Protein 2QNI (pdb70)

InterPro domains:
  IPR013078 Histidine phosphatase superfamily, clade-1 [PF00300] (23-162)
  IPR029033 Histidine phosphatase superfamily [G3DSA:3.40.50.1240] (1-192)
  IPR029033 Histidine phosphatase superfamily [SSF53254] (19-174)

CATH classification: 3.40.50.1240

Secondary structure (DSSP, 8-state):
--EEEEE---B---SSS-GGG--B-HHHHHHHHHHHTSHHHHT--EEEE-SSHHHHHHH---TTT--EEEE--------GGG----HHHHHHHHHHHHH-TTS-STTPPPHHHHHHHHHHHHHHHHHT--TTS-EEEEE-HHHHHHHHHHHHT--------TTS--EEEE-HHHH-----PPPB------

Organism: Agrobacterium fabrum (strain C58 / ATCC 33970) (NCBI:txid176299)

B-factor: mean 28.76, std 9.04, range [15.71, 62.25]

Foldseek 3Di:
DQEKEFEQFAWDDDPPPDPQQTAHDPVRLVQLVLLLPAPLLLQAAEEEFEPGNHQVSSVVSCVNNVHHYHYDPLAAFFDPQVPDDDVVRVVVLLQVLQVQQVDDDNNTHRVVRLLVSLLVRVCVDLVPDDPVGHYYYYHHDSNVQSVVCLQQVHGRGDDADPRTQWMKTGDSVSSVDHDIDDIDHSPDND

Nearest PDB structures (foldseek):
  2qni-assembly1_A-2  TM=1.002E+00  e=4.412E-41  Agrobacterium fabrum str. C58
  6s2r-assembly1_B  TM=7.676E-01  e=8.326E-09  Mycobacterium tuberculosis H37Rv
  4pz9-assembly1_B  TM=7.368E-01  e=8.703E-08  Mycobacterium tuberculosis H37Rv
  3hjg-assembly1_B  TM=7.242E-01  e=2.470E-07  Vibrio parahaemolyticus
  2a6p-assembly1_B  TM=7.094E-01  e=5.059E-07  Mycobacterium tuberculosis H37Rv

Sequence (190 aa):
GHALYITHPQVKIDPAVPVPEWGLSERGAERAREASRLPWAKALRRIVSSAETKAIETAHLAETSGAAIEIIEAHENDRSATGFLPPPEFEKAADWFFAHPEESFQGWERAIDAQARIVEAVKAVLDRHDARQPIAFVGHGGVGTLLKCHIEGRGISRSQPAGGGNLFRFSIAEFSAAATCDWTAETWQG

Radius of gyration: 16.08 Å; Cα contacts (8 Å, |Δi|>4): 371; chains: 1; bounding box: 43×29×41 Å

Solvent-accessible surface area: 9523 Å² total

Structure (mmCIF, N/CA/C/O backbone):
data_2QNI
#
_entry.id   2QNI
#
_cell.length_a   111.347
_cell.length_b   111.347
_cell.length_c   136.020
_cell.angle_alpha   90.00
_cell.angle_beta   90.00
_cell.angle_gamma   120.00
#
_symmetry.space_group_name_H-M   'H 3 2'
#
loop_
_entity.id
_entity.type
_entity.pdbx_description
1 polymer 'Uncharacterized protein Atu0299'
2 water water
#
loop_
_atom_site.group_PDB
_atom_site.id
_atom_site.type_symbol
_atom_site.label_atom_id
_atom_site.label_alt_id
_atom_site.label_comp_id
_atom_site.label_asym_id
_atom_site.label_entity_id
_atom_site.label_seq_id
_atom_site.pdbx_PDB_ins_code
_atom_site.Cartn_x
_atom_site.Cartn_y
_atom_site.Cartn_z
_atom_site.occupancy
_atom_site.B_iso_or_equiv
_atom_site.auth_seq_id
_atom_site.auth_comp_id
_atom_site.auth_asym_id
_atom_site.auth_atom_id
_atom_site.pdbx_PDB_model_num
ATOM 1 N N . GLY A 1 21 ? 12.826 14.669 9.164 1.00 38.54 21 GLY A N 1
ATOM 2 C CA . GLY A 1 21 ? 11.514 14.690 9.875 1.00 38.75 21 GLY A CA 1
ATOM 3 C C . GLY A 1 21 ? 11.527 14.242 11.330 1.00 38.90 21 GLY A C 1
ATOM 4 O O . GLY A 1 21 ? 10.767 13.326 11.703 1.00 38.68 21 GLY A O 1
ATOM 13 N N . HIS A 1 23 ? 11.145 16.718 13.868 1.00 33.91 23 HIS A N 1
ATOM 14 C CA . HIS A 1 23 ? 10.160 17.559 14.553 1.00 31.31 23 HIS A CA 1
ATOM 15 C C . HIS A 1 23 ? 8.813 17.331 13.882 1.00 29.02 23 HIS A C 1
ATOM 16 O O . HIS A 1 23 ? 8.764 17.113 12.680 1.00 28.85 23 HIS A O 1
ATOM 23 N N . ALA A 1 24 ? 7.727 17.402 14.649 1.00 25.40 24 ALA A N 1
ATOM 24 C CA . ALA A 1 24 ? 6.392 17.201 14.090 1.00 22.96 24 ALA A CA 1
ATOM 25 C C . ALA A 1 24 ? 5.562 18.449 14.355 1.00 21.69 24 ALA A C 1
ATOM 26 O O . ALA A 1 24 ? 5.870 19.220 15.260 1.00 21.28 24 ALA A O 1
ATOM 28 N N . LEU A 1 25 ? 4.536 18.653 13.537 1.00 20.63 25 LEU A N 1
ATOM 29 C CA . LEU A 1 25 ? 3.577 19.721 13.770 1.00 19.52 25 LEU A CA 1
ATOM 30 C C . LEU A 1 25 ? 2.249 19.161 14.235 1.00 18.75 25 LEU A C 1
ATOM 31 O O . LEU A 1 25 ? 1.844 18.070 13.832 1.00 18.84 25 LEU A O 1
ATOM 36 N N . TYR A 1 26 ? 1.569 19.933 15.073 1.00 17.96 26 TYR A N 1
ATOM 37 C CA . TYR A 1 26 ? 0.187 19.660 15.418 1.00 17.70 26 TYR A CA 1
ATOM 38 C C . TYR A 1 26 ? -0.606 20.885 15.000 1.00 17.65 26 TYR A C 1
ATOM 39 O O . TYR A 1 26 ? -0.284 22.000 15.419 1.00 17.94 26 TYR A O 1
ATOM 48 N N . ILE A 1 27 ? -1.616 20.662 14.167 1.00 17.13 27 ILE A N 1
ATOM 49 C CA . ILE A 1 27 ? -2.362 21.735 13.513 1.00 18.02 27 ILE A CA 1
ATOM 50 C C . ILE A 1 27 ? -3.856 21.573 13.781 1.00 17.88 27 ILE A C 1
ATOM 51 O O . ILE A 1 27 ? -4.409 20.495 13.558 1.00 18.38 27 ILE A O 1
ATOM 56 N N . THR A 1 28 ? -4.522 22.633 14.251 1.00 17.86 28 THR A N 1
ATOM 57 C CA . THR A 1 28 ? -5.977 22.558 14.433 1.00 18.33 28 THR A CA 1
ATOM 58 C C . THR A 1 28 ? -6.745 22.952 13.172 1.00 18.24 28 THR A C 1
ATOM 59 O O . THR A 1 28 ? -6.303 23.798 12.390 1.00 17.37 28 THR A O 1
ATOM 63 N N . HIS A 1 29 ? -7.903 22.337 12.972 1.00 18.45 29 HIS A N 1
ATOM 64 C CA . HIS A 1 29 ? -8.760 22.708 11.859 1.00 18.01 29 HIS A CA 1
ATOM 65 C C . HIS A 1 29 ? -9.158 24.204 11.982 1.00 18.22 29 HIS A C 1
ATOM 66 O O . HIS A 1 29 ? -9.294 24.734 13.099 1.00 17.72 29 HIS A O 1
ATOM 73 N N . PRO A 1 30 ? -9.278 24.886 10.842 1.00 18.17 30 PRO A N 1
ATOM 74 C CA . PRO A 1 30 ? -9.745 26.266 10.870 1.00 18.36 30 PRO A CA 1
ATOM 75 C C . PRO A 1 30 ? -11.280 26.339 10.853 1.00 18.34 30 PRO A C 1
ATOM 76 O O . PRO A 1 30 ? -11.961 25.373 11.217 1.00 17.73 30 PRO A O 1
ATOM 80 N N . GLN A 1 31 ? -11.818 27.482 10.426 1.00 19.11 31 GLN A N 1
ATOM 81 C CA . GLN A 1 31 ? -13.259 27.734 10.562 1.00 19.84 31 GLN A CA 1
ATOM 82 C C . GLN A 1 31 ? -14.167 26.746 9.811 1.00 20.33 31 GLN A C 1
ATOM 83 O O . GLN A 1 31 ? -13.852 26.299 8.708 1.00 19.96 31 GLN A O 1
ATOM 89 N N . VAL A 1 32 ? -15.310 26.452 10.426 1.00 21.01 32 VAL A N 1
ATOM 90 C CA . VAL A 1 32 ? -16.219 25.380 9.996 1.00 21.69 32 VAL A CA 1
ATOM 91 C C . VAL A 1 32 ? -17.476 25.959 9.342 1.00 22.46 32 VAL A C 1
ATOM 92 O O . VAL A 1 32 ? -17.975 27.009 9.770 1.00 22.03 32 VAL A O 1
ATOM 96 N N . LYS A 1 33 ? -17.967 25.275 8.306 1.00 22.49 33 LYS A N 1
ATOM 97 C CA . LYS A 1 33 ? -19.149 25.681 7.563 1.00 23.91 33 LYS A CA 1
ATOM 98 C C . LYS A 1 33 ? -20.379 25.026 8.184 1.00 23.84 33 LYS A C 1
ATOM 99 O O . LYS A 1 33 ? -20.520 23.805 8.159 1.00 23.43 33 LYS A O 1
ATOM 105 N N . ILE A 1 34 ? -21.281 25.827 8.742 1.00 23.96 34 ILE A N 1
ATOM 106 C CA . ILE A 1 34 ? -22.503 25.249 9.274 1.00 24.58 34 ILE A CA 1
ATOM 107 C C . ILE A 1 34 ? -23.467 24.897 8.132 1.00 24.54 34 ILE A C 1
ATOM 108 O O . ILE A 1 34 ? -23.329 25.395 7.014 1.00 24.22 34 ILE A O 1
ATOM 113 N N . ASP A 1 35 ? -24.451 24.051 8.428 1.00 24.91 35 ASP A N 1
ATOM 114 C CA . ASP A 1 35 ? -25.510 23.719 7.476 1.00 25.83 35 ASP A CA 1
ATOM 115 C C . ASP A 1 35 ? -26.775 23.346 8.253 1.00 25.78 35 ASP A C 1
ATOM 116 O O . ASP A 1 35 ? -26.680 22.675 9.281 1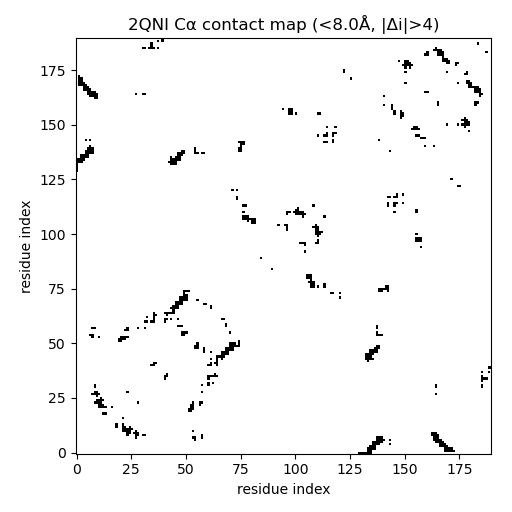.00 25.59 35 ASP A O 1
ATOM 121 N N . PRO A 1 36 ? -27.958 23.791 7.782 1.00 26.62 36 PRO A N 1
ATOM 122 C CA . PRO A 1 36 ? -29.213 23.455 8.497 1.00 26.76 36 PRO A CA 1
ATOM 123 C C . PRO A 1 36 ? -29.656 21.987 8.407 1.00 27.70 36 PRO A C 1
ATOM 124 O O . PRO A 1 36 ? -30.493 21.547 9.206 1.00 27.62 36 PRO A O 1
ATOM 128 N N . ALA A 1 37 ? -29.096 21.225 7.464 1.00 27.73 37 ALA A N 1
ATOM 129 C CA . ALA A 1 37 ? -29.556 19.851 7.215 1.00 28.44 37 ALA A CA 1
ATOM 130 C C . ALA A 1 37 ? -28.471 18.771 7.318 1.00 28.90 37 ALA A C 1
ATOM 131 O O . ALA A 1 37 ? -28.724 17.683 7.837 1.00 28.87 37 ALA A O 1
ATOM 133 N N . VAL A 1 38 ? -27.264 19.065 6.833 1.00 29.22 38 VAL A N 1
ATOM 134 C CA . VAL A 1 38 ? -26.159 18.100 6.919 1.00 29.32 38 VAL A CA 1
ATOM 135 C C . VAL A 1 38 ? -25.837 17.792 8.379 1.00 29.45 38 VAL A C 1
ATOM 136 O O . VAL A 1 38 ? -25.672 18.729 9.179 1.00 28.77 38 VAL A O 1
ATOM 140 N N . PRO A 1 39 ? -25.759 16.489 8.743 1.00 29.33 39 PRO A N 1
ATOM 141 C CA . PRO A 1 39 ? -25.372 16.130 10.099 1.00 29.46 39 PRO A CA 1
ATOM 142 C C . PRO A 1 39 ? -24.147 16.907 10.583 1.00 29.78 39 PRO A C 1
ATOM 143 O O . PRO A 1 39 ? -23.186 17.112 9.829 1.00 29.20 39 PRO A O 1
ATOM 147 N N . VAL A 1 40 ? -24.217 17.354 11.831 1.00 29.66 40 VAL A N 1
ATOM 148 C CA . VAL A 1 40 ? -23.198 18.210 12.436 1.00 30.15 40 VAL A CA 1
ATOM 149 C C . VAL A 1 40 ? -21.772 17.628 12.359 1.00 30.18 40 VAL A C 1
ATOM 150 O O . VAL A 1 40 ? -20.831 18.360 12.023 1.00 29.68 40 VAL A O 1
ATOM 154 N N . PRO A 1 41 ? -21.602 16.316 12.658 1.00 29.86 41 PRO A N 1
ATOM 155 C CA . PRO A 1 41 ? -20.249 15.752 12.576 1.00 29.75 41 PRO A CA 1
ATOM 156 C C . PRO A 1 41 ? -19.653 15.783 11.166 1.00 29.21 41 PRO A C 1
ATOM 157 O O . PRO A 1 41 ? -18.432 15.672 11.007 1.00 29.97 41 PRO A O 1
ATOM 161 N N . GLU A 1 42 ? -20.510 15.932 10.163 1.00 28.49 42 GLU A N 1
ATOM 162 C CA . GLU A 1 42 ? -20.095 15.911 8.766 1.00 27.96 42 GLU A CA 1
ATOM 163 C C . GLU A 1 42 ? -19.766 17.284 8.187 1.00 26.85 42 GLU A C 1
ATOM 164 O O . GLU A 1 42 ? -19.437 17.392 7.014 1.00 26.39 42 GLU A O 1
ATOM 170 N N . TRP A 1 43 ? -19.872 18.335 8.994 1.00 25.46 43 TRP A N 1
ATOM 171 C CA . TRP A 1 43 ? -19.630 19.670 8.467 1.00 23.97 43 TRP A CA 1
ATOM 172 C C . TRP A 1 43 ? -18.176 19.822 8.047 1.00 23.18 43 TRP A C 1
ATOM 173 O O . TRP A 1 43 ? -17.281 19.343 8.742 1.00 23.39 43 TRP A O 1
ATOM 184 N N . GLY A 1 44 ? -17.960 20.502 6.925 1.00 22.43 44 GLY A N 1
ATOM 185 C CA . GLY A 1 44 ? -16.611 20.788 6.428 1.00 22.02 44 GLY A CA 1
ATOM 186 C C . GLY A 1 44 ? -16.142 22.189 6.787 1.00 21.86 44 GLY A C 1
ATOM 187 O O . GLY A 1 44 ? -16.698 22.840 7.683 1.00 21.36 44 GLY A O 1
ATOM 188 N N . LEU A 1 45 ? -15.122 22.661 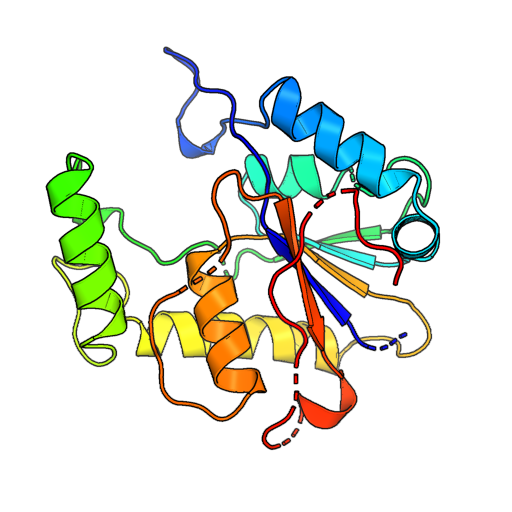6.078 1.00 20.38 45 LEU A N 1
ATOM 189 C CA . LEU A 1 45 ? -14.541 23.970 6.354 1.00 19.96 45 LEU A CA 1
ATOM 190 C C . LEU A 1 45 ? -15.339 25.061 5.656 1.00 20.08 45 LEU A C 1
ATOM 191 O O . LEU A 1 45 ? -15.915 24.835 4.594 1.00 19.92 45 LEU A O 1
ATOM 196 N N . SER A 1 46 ? -15.351 26.246 6.252 1.00 20.34 46 SER A N 1
ATOM 197 C CA . SER A 1 46 ? -15.991 27.390 5.616 1.00 21.09 46 SER A CA 1
ATOM 198 C C . SER A 1 46 ? -15.133 27.878 4.454 1.00 22.37 46 SER A C 1
ATOM 199 O O . SER A 1 46 ? -13.994 27.440 4.283 1.00 21.73 46 SER A O 1
ATOM 202 N N . GLU A 1 47 ? -15.679 28.801 3.670 1.00 23.76 47 GLU A N 1
ATOM 203 C CA . GLU A 1 47 ? -14.919 29.436 2.609 1.00 25.73 47 GLU A CA 1
ATOM 204 C C . GLU A 1 47 ? -13.595 29.970 3.176 1.00 24.82 47 GLU A C 1
ATOM 205 O O . GLU A 1 47 ? -12.529 29.718 2.613 1.00 24.96 47 GLU A O 1
ATOM 211 N N . ARG A 1 48 ? -13.680 30.680 4.302 1.00 24.55 48 ARG A N 1
ATOM 212 C CA . ARG A 1 48 ? -12.522 31.266 4.967 1.00 24.05 48 ARG A CA 1
ATOM 213 C C . ARG A 1 48 ? -11.562 30.197 5.504 1.00 23.04 48 ARG A C 1
ATOM 214 O O . ARG A 1 48 ? -10.355 30.307 5.318 1.00 22.53 48 ARG A O 1
ATOM 222 N N . GLY A 1 49 ? -12.103 29.197 6.199 1.00 22.23 49 GLY A N 1
ATOM 223 C CA . GLY A 1 49 ? -11.280 28.108 6.730 1.00 21.53 49 GLY A CA 1
ATOM 224 C C . GLY A 1 49 ? -10.514 27.410 5.608 1.00 20.86 49 GLY A C 1
ATOM 225 O O . GLY A 1 49 ? -9.298 27.218 5.709 1.00 20.51 49 GLY A O 1
ATOM 226 N N . ALA A 1 50 ? -11.229 27.047 4.543 1.00 21.69 50 ALA A N 1
ATOM 227 C CA . ALA A 1 50 ? -10.634 26.371 3.380 1.00 23.06 50 ALA A CA 1
ATOM 228 C C . ALA A 1 50 ? -9.534 27.228 2.741 1.00 24.19 50 ALA A C 1
ATOM 229 O O . ALA A 1 50 ? -8.461 26.712 2.412 1.00 24.55 50 ALA A O 1
ATOM 231 N N . GLU A 1 51 ? -9.816 28.522 2.576 1.00 24.82 51 GLU A N 1
ATOM 232 C CA . GLU A 1 51 ? -8.848 29.527 2.087 1.00 26.63 51 GLU A CA 1
ATOM 233 C C . GLU A 1 51 ? -7.541 29.484 2.892 1.00 25.33 51 GLU A C 1
ATOM 234 O O . GLU A 1 51 ? -6.447 29.433 2.320 1.00 25.12 51 GLU A O 1
ATOM 240 N N . ARG A 1 52 ? -7.668 29.463 4.218 1.00 23.63 52 ARG A N 1
ATOM 241 C CA . ARG A 1 52 ? -6.515 29.515 5.107 1.00 23.40 52 ARG A CA 1
ATOM 242 C C . ARG A 1 52 ? -5.672 28.242 4.983 1.00 23.09 52 ARG A C 1
ATOM 243 O O . ARG A 1 52 ? -4.438 28.304 4.982 1.00 23.18 52 ARG A O 1
ATOM 251 N N . ALA A 1 53 ? -6.352 27.102 4.871 1.00 23.20 53 ALA A N 1
ATOM 252 C CA . ALA A 1 53 ? -5.687 25.814 4.709 1.00 23.27 53 ALA A CA 1
ATOM 253 C C . ALA A 1 53 ? -4.937 25.785 3.383 1.00 23.66 53 ALA A C 1
ATOM 254 O O . ALA A 1 53 ? -3.783 25.383 3.349 1.00 22.75 53 ALA A O 1
ATOM 256 N N . ARG A 1 54 ? -5.596 26.232 2.310 1.00 24.14 54 ARG A N 1
ATOM 257 C CA . ARG A 1 54 ? -4.956 26.331 0.992 1.00 25.37 54 ARG A CA 1
ATOM 258 C C . ARG A 1 54 ? -3.740 27.258 1.024 1.00 25.33 54 ARG A C 1
ATOM 259 O O . ARG A 1 54 ? -2.692 26.926 0.465 1.00 25.82 54 ARG A O 1
ATOM 267 N N . GLU A 1 55 ? -3.866 28.404 1.692 1.00 25.56 55 GLU A N 1
ATOM 268 C CA . GLU A 1 55 ? -2.735 29.330 1.876 1.00 26.47 55 GLU A CA 1
ATOM 269 C C . GLU A 1 55 ? -1.556 28.663 2.565 1.00 25.80 55 GLU A C 1
ATOM 270 O O . GLU A 1 55 ? -0.411 28.785 2.125 1.00 25.38 55 GLU A O 1
ATOM 276 N N . ALA A 1 56 ? -1.841 27.945 3.652 1.00 24.30 56 ALA A N 1
ATOM 277 C CA . ALA A 1 56 ? -0.812 27.211 4.361 1.00 24.13 56 ALA A CA 1
ATOM 278 C C . ALA A 1 56 ? -0.156 26.161 3.467 1.00 23.63 56 ALA A C 1
ATOM 279 O O . ALA A 1 56 ? 1.050 25.958 3.553 1.00 23.87 56 ALA A O 1
ATOM 281 N N . SER A 1 57 ? -0.949 25.515 2.613 1.00 24.05 57 SER A N 1
ATOM 282 C CA . SER A 1 57 ? -0.475 24.397 1.791 1.00 25.04 57 SER A CA 1
ATOM 283 C C . SER A 1 57 ? 0.638 24.808 0.835 1.00 25.97 57 SER A C 1
ATOM 284 O O . SER A 1 57 ? 1.430 23.978 0.396 1.00 25.70 57 SER A O 1
ATOM 287 N N . ARG A 1 58 ? 0.683 26.101 0.520 1.00 27.02 58 ARG A N 1
ATOM 288 C CA . ARG A 1 58 ? 1.629 26.616 -0.453 1.00 28.83 58 ARG A CA 1
ATOM 289 C C . ARG A 1 58 ? 2.919 27.095 0.213 1.00 29.10 58 ARG A C 1
ATOM 290 O O . ARG A 1 58 ? 3.872 27.494 -0.469 1.00 29.64 58 ARG A O 1
ATOM 298 N N . LEU A 1 59 ? 2.968 27.015 1.545 1.00 28.83 59 LEU A N 1
ATOM 299 C CA . LEU A 1 59 ? 4.157 27.410 2.308 1.00 29.10 59 LEU A CA 1
ATOM 300 C C . LEU A 1 59 ? 5.226 26.302 2.324 1.00 29.25 59 LEU A C 1
ATOM 301 O O . LEU A 1 59 ? 4.887 25.123 2.269 1.00 28.75 59 LEU A O 1
ATOM 306 N N . PRO A 1 60 ? 6.523 26.681 2.373 1.00 29.69 60 PRO A N 1
ATOM 307 C CA . PRO A 1 60 ? 7.603 25.684 2.325 1.00 29.40 60 PRO A CA 1
ATOM 308 C C . PRO A 1 60 ? 7.451 24.527 3.322 1.00 29.00 60 PRO A C 1
ATOM 309 O O . PRO A 1 60 ? 7.623 23.377 2.932 1.00 28.57 60 PRO A O 1
ATOM 313 N N . TRP A 1 61 ? 7.127 24.823 4.581 1.00 28.97 61 TRP A N 1
ATOM 314 C CA . TRP A 1 61 ? 6.931 23.767 5.579 1.00 28.69 61 TRP A CA 1
ATOM 315 C C . TRP A 1 61 ? 5.841 22.763 5.184 1.00 28.18 61 TRP A C 1
ATOM 316 O O . TRP A 1 61 ? 5.979 21.555 5.422 1.00 28.29 61 TRP A O 1
ATOM 327 N N . ALA A 1 62 ? 4.772 23.258 4.570 1.00 27.34 62 ALA A N 1
ATOM 328 C CA . ALA A 1 62 ? 3.676 22.399 4.142 1.00 27.04 62 ALA A CA 1
ATOM 329 C C . ALA A 1 62 ? 4.061 21.607 2.899 1.00 27.04 62 ALA A C 1
ATOM 330 O O . ALA A 1 62 ? 3.734 20.437 2.776 1.00 26.22 62 ALA A O 1
ATOM 332 N N . LYS A 1 63 ? 4.782 22.245 1.981 1.00 27.03 63 LYS A N 1
ATOM 333 C CA . LYS A 1 63 ? 5.245 21.545 0.783 1.00 27.44 63 LYS A CA 1
ATOM 334 C C . LYS A 1 63 ? 6.180 20.368 1.109 1.00 26.65 63 LYS A C 1
ATOM 335 O O . LYS A 1 63 ? 6.235 19.388 0.365 1.00 27.27 63 LYS A O 1
ATOM 341 N N . ALA A 1 64 ? 6.880 20.478 2.234 1.00 25.89 64 ALA A N 1
ATOM 342 C CA . ALA A 1 64 ? 7.861 19.481 2.681 1.00 24.75 64 ALA A CA 1
ATOM 343 C C . ALA A 1 64 ? 7.229 18.281 3.392 1.00 23.81 64 ALA A C 1
ATOM 344 O O . ALA A 1 64 ? 7.868 17.236 3.555 1.00 23.27 64 ALA A O 1
ATOM 346 N N . LEU A 1 65 ? 5.971 18.415 3.809 1.00 23.01 65 LEU A N 1
ATOM 347 C CA . LEU A 1 65 ? 5.299 17.304 4.509 1.00 21.94 65 LEU A CA 1
ATOM 348 C C . LEU A 1 65 ? 5.154 16.065 3.646 1.00 21.93 65 LEU A C 1
ATOM 349 O O . LEU A 1 65 ? 4.845 16.146 2.456 1.00 22.47 65 LEU A O 1
ATOM 354 N N . ARG A 1 66 ? 5.380 14.904 4.257 1.00 21.57 66 ARG A N 1
ATOM 355 C CA . ARG A 1 66 ? 5.235 13.631 3.557 1.00 21.54 66 ARG A CA 1
ATOM 356 C C . ARG A 1 66 ? 4.138 12.751 4.143 1.00 21.16 66 ARG A C 1
ATOM 357 O O . ARG A 1 66 ? 3.599 11.879 3.465 1.00 21.23 66 ARG A O 1
ATOM 365 N N . ARG A 1 67 ? 3.770 13.004 5.398 1.00 20.69 67 ARG A N 1
ATOM 366 C CA . ARG A 1 67 ? 2.626 12.323 5.989 1.00 20.43 67 ARG A CA 1
ATOM 367 C C . ARG A 1 67 ? 1.832 13.291 6.838 1.00 18.92 67 ARG A C 1
ATOM 368 O O . ARG A 1 67 ? 2.393 14.040 7.620 1.00 18.48 67 ARG A O 1
ATOM 376 N N . ILE A 1 68 ? 0.529 13.242 6.661 1.00 18.82 68 ILE A N 1
ATOM 377 C CA . ILE A 1 68 ? -0.380 14.021 7.487 1.00 18.76 68 ILE A CA 1
ATOM 378 C C . ILE A 1 68 ? -1.325 13.055 8.175 1.00 18.79 68 ILE A C 1
ATOM 379 O O . ILE A 1 68 ? -1.993 12.247 7.520 1.00 19.94 68 ILE A O 1
ATOM 384 N N . VAL A 1 69 ? -1.420 13.177 9.497 1.00 18.51 69 VAL A N 1
ATOM 385 C CA . VAL A 1 69 ? -2.194 12.235 10.291 1.00 18.85 69 VAL A CA 1
ATOM 386 C C . VAL A 1 69 ? -3.365 13.018 10.870 1.00 19.09 69 VAL A C 1
ATOM 387 O O . VAL A 1 69 ? -3.160 13.933 11.649 1.00 19.57 69 VAL A O 1
ATOM 391 N N . SER A 1 70 ? -4.566 12.642 10.465 1.00 18.83 70 SER A N 1
ATOM 392 C CA . SER A 1 70 ? -5.790 13.373 10.781 1.00 19.70 70 SER A CA 1
ATOM 393 C C . SER A 1 70 ? -6.734 12.563 11.657 1.00 20.17 70 SER A C 1
ATOM 394 O O . SER A 1 70 ? -6.804 11.335 11.559 1.00 19.61 70 SER A O 1
ATOM 397 N N . SER A 1 71 ? -7.487 13.249 12.517 1.00 20.74 71 SER A N 1
ATOM 398 C CA . SER A 1 71 ? -8.626 12.605 13.150 1.00 22.15 71 SER A CA 1
ATOM 399 C C . SER A 1 71 ? -9.663 12.255 12.075 1.00 22.23 71 SER A C 1
ATOM 400 O O . SER A 1 71 ? -9.590 12.721 10.931 1.00 22.56 71 SER A O 1
ATOM 403 N N . ALA A 1 72 ? -10.646 11.449 12.440 1.00 23.18 72 ALA A N 1
ATOM 404 C CA . ALA A 1 72 ? -11.616 10.972 11.463 1.00 23.86 72 ALA A CA 1
ATOM 405 C C . ALA A 1 72 ? -12.783 11.936 11.176 1.00 24.85 72 ALA A C 1
ATOM 406 O O . ALA A 1 72 ? -13.661 11.629 10.373 1.00 25.82 72 ALA A O 1
ATOM 408 N N . GLU A 1 73 ? -12.797 13.097 11.828 1.00 25.13 73 GLU A N 1
ATOM 409 C CA . GLU A 1 73 ? -13.904 14.054 11.679 1.00 25.89 73 GLU A CA 1
ATOM 410 C C . GLU A 1 73 ? -13.755 14.790 10.330 1.00 25.01 73 GLU A C 1
ATOM 411 O O . GLU A 1 73 ? -12.637 15.141 9.945 1.00 24.12 73 GLU A O 1
ATOM 417 N N . THR A 1 74 ? -14.870 15.006 9.630 1.00 24.08 74 THR A N 1
ATOM 418 C CA . THR A 1 74 ? -14.869 15.610 8.285 1.00 24.07 74 THR A CA 1
ATOM 419 C C . THR A 1 74 ? -14.065 16.905 8.224 1.00 23.11 74 THR A C 1
ATOM 420 O O . THR A 1 74 ? -13.285 17.109 7.302 1.00 22.53 74 THR A O 1
ATOM 424 N N . LYS A 1 75 ? -14.257 17.781 9.207 1.00 22.13 75 LYS A N 1
ATOM 425 C CA . LYS A 1 75 ? -13.511 19.042 9.233 1.00 21.83 75 LYS A CA 1
ATOM 426 C C . LYS A 1 75 ? -11.995 18.837 9.318 1.00 20.76 75 LYS A C 1
ATOM 427 O O . LYS A 1 75 ? -11.224 19.622 8.767 1.00 20.77 75 LYS A O 1
ATOM 433 N N . ALA A 1 76 ? -11.570 17.777 9.997 1.00 19.92 76 ALA A N 1
ATOM 434 C CA . ALA A 1 76 ? -10.141 17.495 10.116 1.00 19.19 76 ALA A CA 1
ATOM 435 C C . ALA A 1 76 ? -9.626 16.922 8.802 1.00 19.31 76 ALA A C 1
ATOM 436 O O . ALA A 1 76 ? -8.581 17.338 8.315 1.00 19.15 76 ALA A O 1
ATOM 438 N N . ILE A 1 77 ? -10.381 15.995 8.223 1.00 19.74 77 ILE A N 1
ATOM 439 C CA . ILE A 1 77 ? -9.969 15.364 6.968 1.00 20.69 77 ILE A CA 1
ATOM 440 C C . ILE A 1 77 ? -9.883 16.416 5.854 1.00 20.34 77 ILE A C 1
ATOM 441 O O . ILE A 1 77 ? -8.935 16.406 5.070 1.00 19.42 77 ILE A O 1
ATOM 446 N N . GLU A 1 78 ? -10.854 17.330 5.813 1.00 20.22 78 GLU A N 1
ATOM 447 C CA . GLU A 1 78 ? -10.820 18.412 4.817 1.00 20.79 78 GLU A CA 1
ATOM 448 C C . GLU A 1 78 ? -9.590 19.279 4.986 1.00 19.90 78 GLU A C 1
ATOM 449 O O . GLU A 1 78 ? -8.963 19.680 4.002 1.00 20.00 78 GLU A O 1
ATOM 455 N N . THR A 1 79 ? -9.235 19.573 6.233 1.00 18.96 79 THR A N 1
ATOM 456 C CA . THR A 1 79 ? -8.041 20.356 6.514 1.00 18.23 79 THR A CA 1
ATOM 457 C C . THR A 1 79 ? -6.790 19.627 5.989 1.00 18.03 79 THR A C 1
ATOM 458 O O . THR A 1 79 ? -5.946 20.223 5.317 1.00 17.99 79 THR A O 1
ATOM 462 N N . ALA A 1 80 ? -6.682 18.343 6.314 1.00 18.06 80 ALA A N 1
ATOM 463 C CA . ALA A 1 80 ? -5.575 17.506 5.839 1.00 18.31 80 ALA A CA 1
ATOM 464 C C . ALA A 1 80 ? -5.459 17.492 4.305 1.00 18.93 80 ALA A C 1
ATOM 465 O O . ALA A 1 80 ? -4.365 17.697 3.759 1.00 18.69 80 ALA A O 1
ATOM 467 N N . HIS A 1 81 ? -6.576 17.252 3.627 1.00 19.97 81 HIS A N 1
ATOM 468 C CA . HIS A 1 81 ? -6.589 17.272 2.156 1.00 22.45 81 HIS A CA 1
ATOM 469 C C . HIS A 1 81 ? -6.161 18.620 1.589 1.00 22.76 81 HIS A C 1
ATOM 470 O O . HIS A 1 81 ? -5.362 18.669 0.643 1.00 22.99 81 HIS A O 1
ATOM 485 N N . LEU A 1 83 ? -4.320 20.931 3.085 1.00 22.91 83 LEU A N 1
ATOM 486 C CA . LEU A 1 83 ? -2.908 21.116 3.380 1.00 23.03 83 LEU A CA 1
ATOM 487 C C . LEU A 1 83 ? -1.984 20.312 2.452 1.00 23.14 83 LEU A C 1
ATOM 488 O O . LEU A 1 83 ? -0.812 20.685 2.269 1.00 23.15 83 LEU A O 1
ATOM 493 N N . ALA A 1 84 ? -2.512 19.227 1.893 1.00 23.40 84 ALA A N 1
ATOM 494 C CA . ALA A 1 84 ? -1.730 18.313 1.047 1.00 24.76 84 ALA A CA 1
ATOM 495 C C . ALA A 1 84 ? -1.847 18.644 -0.442 1.00 25.49 84 ALA A C 1
ATOM 496 O O . ALA A 1 84 ? -1.309 17.917 -1.285 1.00 24.69 84 ALA A O 1
ATOM 498 N N . GLU A 1 85 ? -2.529 19.742 -0.773 1.00 26.79 85 GLU A N 1
ATOM 499 C CA . GLU A 1 85 ? -2.798 20.050 -2.200 1.00 28.93 85 GLU A CA 1
ATOM 500 C C . GLU A 1 85 ? -1.569 20.219 -3.081 1.00 29.34 85 GLU A C 1
ATOM 501 O O . GLU A 1 85 ? -1.613 19.868 -4.259 1.00 30.18 85 GLU A O 1
ATOM 507 N N . THR A 1 86 ? -0.503 20.798 -2.534 1.00 29.91 86 THR A N 1
ATOM 508 C CA . THR A 1 86 ? 0.758 20.936 -3.257 1.00 30.77 86 THR A CA 1
ATOM 509 C C . THR A 1 86 ? 1.680 19.750 -3.009 1.00 30.21 86 THR A C 1
ATOM 510 O O . THR A 1 86 ? 2.232 19.183 -3.953 1.00 30.30 86 THR A O 1
ATOM 514 N N . SER A 1 87 ? 1.865 19.399 -1.736 1.00 28.46 87 SER A N 1
ATOM 515 C CA . SER A 1 87 ? 2.777 18.323 -1.348 1.00 27.24 87 SER A CA 1
ATOM 516 C C . SER A 1 87 ? 2.372 16.940 -1.875 1.00 26.27 87 SER A C 1
ATOM 517 O O . SER A 1 87 ? 3.228 16.132 -2.247 1.00 26.99 87 SER A O 1
ATOM 520 N N . GLY A 1 88 ? 1.072 16.659 -1.913 1.00 25.54 88 GLY A N 1
ATOM 521 C CA . GLY A 1 88 ? 0.592 15.294 -2.138 1.00 24.01 88 GLY A CA 1
ATOM 522 C C . GLY A 1 88 ? 0.975 14.331 -1.006 1.00 23.40 88 GLY A C 1
ATOM 523 O O . GLY A 1 88 ? 1.050 13.118 -1.222 1.00 23.38 88 GLY A O 1
ATOM 524 N N . ALA A 1 89 ? 1.232 14.874 0.187 1.00 22.64 89 ALA A N 1
ATOM 525 C CA . ALA A 1 89 ? 1.552 14.063 1.382 1.00 22.11 89 ALA A CA 1
ATOM 526 C C . ALA A 1 89 ? 0.518 12.961 1.588 1.00 21.72 89 ALA A C 1
ATOM 527 O O . ALA A 1 89 ? -0.661 13.156 1.281 1.00 22.54 89 ALA A O 1
ATOM 529 N N . ALA A 1 90 ? 0.951 11.806 2.103 1.00 21.38 90 ALA A N 1
ATOM 530 C CA . ALA A 1 90 ? 0.048 10.690 2.393 1.00 20.64 90 ALA A CA 1
ATOM 531 C C . ALA A 1 90 ? -0.807 11.075 3.587 1.00 20.49 90 ALA A C 1
ATOM 532 O O . ALA A 1 90 ? -0.298 11.647 4.537 1.00 21.22 90 ALA A O 1
ATOM 534 N N . ILE A 1 91 ? -2.081 10.732 3.551 1.00 20.09 91 ILE A N 1
ATOM 535 C CA . ILE A 1 91 ? -2.958 11.050 4.685 1.00 20.34 91 ILE A CA 1
ATOM 536 C C . ILE A 1 91 ? -3.377 9.764 5.382 1.00 20.36 91 ILE A C 1
ATOM 537 O O . ILE A 1 91 ? -3.859 8.832 4.739 1.00 20.61 91 ILE A O 1
ATOM 542 N N . GLU A 1 92 ? -3.201 9.736 6.699 1.00 19.89 92 GLU A N 1
ATOM 543 C CA . GLU A 1 92 ? -3.587 8.594 7.522 1.00 20.07 92 GLU A CA 1
ATOM 544 C C . GLU A 1 92 ? -4.643 9.102 8.489 1.00 20.20 92 GLU A C 1
ATOM 545 O O . GLU A 1 92 ? -4.476 10.182 9.071 1.00 20.38 92 GLU A O 1
ATOM 551 N N . ILE A 1 93 ? -5.725 8.346 8.630 1.00 18.74 93 ILE A N 1
ATOM 552 C CA . ILE A 1 93 ? -6.835 8.729 9.500 1.00 18.57 93 ILE A CA 1
ATOM 553 C C . ILE A 1 93 ? -6.745 7.877 10.771 1.00 18.79 93 ILE A C 1
ATOM 554 O O . ILE A 1 93 ? -6.627 6.649 10.685 1.00 18.25 93 ILE A O 1
ATOM 559 N N . ILE A 1 94 ? -6.800 8.528 11.932 1.00 17.91 94 ILE A N 1
ATOM 560 C CA . ILE A 1 94 ? -6.667 7.856 13.223 1.00 18.07 94 ILE A CA 1
ATOM 561 C C . ILE A 1 94 ? -7.879 8.266 14.056 1.00 18.71 94 ILE A C 1
ATOM 562 O O . ILE A 1 94 ? -7.947 9.410 14.510 1.00 18.44 94 ILE A O 1
ATOM 567 N N . GLU A 1 95 ? -8.830 7.349 14.218 1.00 19.13 95 GLU A N 1
ATOM 568 C CA . GLU A 1 95 ? -10.046 7.574 15.026 1.00 21.00 95 GLU A CA 1
ATOM 569 C C . GLU A 1 95 ? -9.724 8.123 16.428 1.00 20.00 95 GLU A C 1
ATOM 570 O O . GLU A 1 95 ? -10.442 8.993 16.948 1.00 19.91 95 GLU A O 1
ATOM 576 N N . ALA A 1 96 ? -8.639 7.633 17.024 1.00 19.14 96 ALA A N 1
ATOM 577 C CA . ALA A 1 96 ? -8.271 7.998 18.405 1.00 19.58 96 ALA A CA 1
ATOM 578 C C . ALA A 1 96 ? -7.869 9.460 18.589 1.00 19.88 96 ALA A C 1
ATOM 579 O O . ALA A 1 96 ? -7.656 9.914 19.717 1.00 19.26 96 ALA A O 1
ATOM 589 N N . HIS A 1 98 ? -9.771 11.958 17.969 1.00 20.48 98 HIS A N 1
ATOM 590 C CA . HIS A 1 98 ? -11.008 12.749 18.057 1.00 20.63 98 HIS A CA 1
ATOM 591 C C . HIS A 1 98 ? -10.973 13.802 19.170 1.00 20.12 98 HIS A C 1
ATOM 592 O O . HIS A 1 98 ? -10.232 13.669 20.130 1.00 19.56 98 HIS A O 1
ATOM 599 N N . GLU A 1 99 ? -11.779 14.853 19.035 1.00 21.15 99 GLU A N 1
ATOM 600 C CA . GLU A 1 99 ? -11.828 15.880 20.076 1.00 22.27 99 GLU A CA 1
ATOM 601 C C . GLU A 1 99 ? -12.359 15.298 21.389 1.00 23.23 99 GLU A C 1
ATOM 602 O O . GLU A 1 99 ? -13.063 14.295 21.383 1.00 23.22 99 GLU A O 1
ATOM 608 N N . ASN A 1 100 ? -11.971 15.915 22.504 1.00 24.71 100 ASN A N 1
ATOM 609 C CA . ASN A 1 100 ? -12.558 15.661 23.819 1.00 26.51 100 ASN A CA 1
ATOM 610 C C . ASN A 1 100 ? -14.035 15.351 23.658 1.00 26.76 100 ASN A C 1
ATOM 611 O O . ASN A 1 100 ? -14.765 16.133 23.056 1.00 26.06 100 ASN A O 1
ATOM 616 N N . ASP A 1 101 ? -14.464 14.195 24.156 1.00 27.81 101 ASP A N 1
ATOM 617 C CA . ASP A 1 101 ? -15.841 13.761 23.980 1.00 29.97 101 ASP A CA 1
ATOM 618 C C . ASP A 1 101 ? -16.753 14.544 24.930 1.00 30.99 101 ASP A C 1
ATOM 619 O O . ASP A 1 101 ? -16.524 14.572 26.138 1.00 30.36 101 ASP A O 1
ATOM 624 N N . ARG A 1 102 ? -17.768 15.188 24.373 1.00 33.09 102 ARG A N 1
ATOM 625 C CA . ARG A 1 102 ? -18.658 16.026 25.183 1.00 36.02 102 ARG A CA 1
ATOM 626 C C . ARG A 1 102 ? -20.094 15.995 24.681 1.00 37.83 102 ARG A C 1
ATOM 627 O O . ARG A 1 102 ? -20.840 16.982 24.777 1.00 38.54 102 ARG A O 1
ATOM 635 N N . SER A 1 103 ? -20.465 14.822 24.178 1.00 39.21 103 SER A N 1
ATOM 636 C CA . SER A 1 103 ? -21.764 14.577 23.585 1.00 41.06 103 SER A CA 1
ATOM 637 C C . SER A 1 103 ? -22.834 14.392 24.653 1.00 42.15 103 SER A C 1
ATOM 638 O O . SER A 1 103 ? -24.019 14.630 24.400 1.00 42.78 103 SER A O 1
ATOM 641 N N . ALA A 1 104 ? -22.405 13.972 25.842 1.00 43.28 104 ALA A N 1
ATOM 642 C CA . ALA A 1 104 ? -23.323 13.631 26.929 1.00 44.04 104 ALA A CA 1
ATOM 643 C C . ALA A 1 104 ? -24.122 14.827 27.435 1.00 44.56 104 ALA A C 1
ATOM 644 O O . ALA A 1 104 ? -25.203 14.656 28.006 1.00 45.26 104 ALA A O 1
ATOM 646 N N . THR A 1 105 ? -23.605 16.033 27.211 1.00 45.01 105 THR A N 1
ATOM 647 C CA . THR A 1 105 ? -24.193 17.235 27.798 1.00 45.38 105 THR A CA 1
ATOM 648 C C . THR A 1 105 ? -25.444 17.739 27.068 1.00 45.32 105 THR A C 1
ATOM 649 O O . THR A 1 105 ? -26.291 18.431 27.667 1.00 45.78 105 THR A O 1
ATOM 653 N N . GLY A 1 106 ? -25.570 17.367 25.795 1.00 44.65 106 GLY A N 1
ATOM 654 C CA . GLY A 1 106 ? -26.571 17.950 24.913 1.00 43.93 106 GLY A CA 1
ATOM 655 C C . GLY A 1 106 ? -26.106 19.352 24.576 1.00 43.58 106 GLY A C 1
ATOM 656 O O . GLY A 1 106 ? -24.915 19.657 24.693 1.00 43.70 106 GLY A O 1
ATOM 657 N N . PHE A 1 107 ? -27.040 20.211 24.182 1.00 42.84 107 PHE A N 1
ATOM 658 C CA . PHE A 1 107 ? -26.716 21.602 23.855 1.00 42.26 107 PHE A CA 1
ATOM 659 C C . PHE A 1 107 ? -26.334 22.443 25.090 1.00 41.50 107 PHE A C 1
ATOM 660 O O . PHE A 1 107 ? -27.007 22.390 26.122 1.00 41.30 107 PHE A O 1
ATOM 668 N N . LEU A 1 108 ? -25.250 23.209 24.960 1.00 40.66 108 LEU A N 1
ATOM 669 C CA . LEU A 1 108 ? -24.836 24.203 25.959 1.00 39.59 108 LEU A CA 1
ATOM 670 C C . LEU A 1 108 ? -24.583 25.554 25.295 1.00 38.58 108 LEU A C 1
ATOM 671 O O . LEU A 1 108 ? -23.762 25.647 24.377 1.00 38.98 108 LEU A O 1
ATOM 676 N N . PRO A 1 109 ? -25.278 26.613 25.75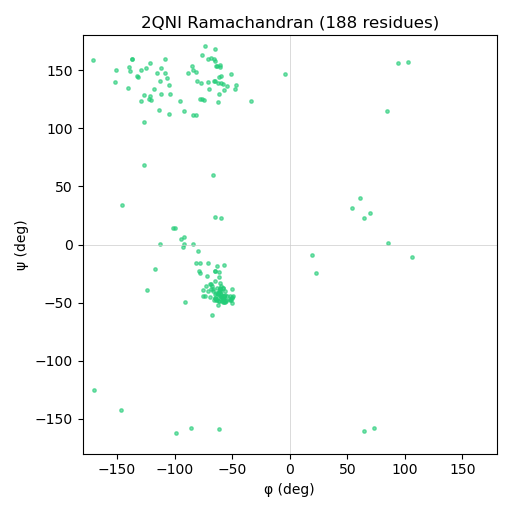0 1.00 37.52 109 PRO A N 1
ATOM 677 C CA . PRO A 1 109 ? -24.991 27.946 25.215 1.00 36.35 109 PRO A CA 1
ATOM 678 C C . PRO A 1 109 ? -23.560 28.368 25.560 1.00 35.21 109 PRO A C 1
ATOM 679 O O . PRO A 1 109 ? -23.012 27.879 26.549 1.00 34.83 109 PRO A O 1
ATOM 683 N N . PRO A 1 110 ? -22.951 29.250 24.738 1.00 34.08 110 PRO A N 1
ATOM 684 C CA . PRO A 1 110 ? -21.543 29.628 24.898 1.00 33.39 110 PRO A CA 1
ATOM 685 C C . PRO A 1 110 ? -21.088 30.044 26.304 1.00 32.57 110 PRO A C 1
ATOM 686 O O . PRO A 1 110 ? -20.015 29.600 26.723 1.00 31.43 110 PRO A O 1
ATOM 690 N N . PRO A 1 111 ? -21.877 30.883 27.029 1.00 31.80 111 PRO A N 1
ATOM 691 C CA . PRO A 1 111 ? -21.363 31.290 28.348 1.00 31.17 111 PRO A CA 1
ATOM 692 C C . PRO A 1 111 ? -21.174 30.094 29.271 1.00 30.43 111 PRO A C 1
ATOM 693 O O . PRO A 1 111 ? -20.172 30.022 29.990 1.00 29.81 111 PRO A O 1
ATOM 697 N N . GLU A 1 112 ? -22.130 29.170 29.238 1.00 30.31 112 GLU A N 1
ATOM 698 C CA . GLU A 1 112 ? -22.051 27.957 30.040 1.00 30.79 112 GLU A CA 1
ATOM 699 C C . GLU A 1 112 ? -20.978 27.016 29.505 1.00 30.28 112 GLU A C 1
ATOM 700 O O . GLU A 1 112 ? -20.246 26.404 30.285 1.00 29.79 112 GLU A O 1
ATOM 706 N N . PHE A 1 113 ? -20.876 26.904 28.182 1.00 29.91 113 PHE A N 1
ATOM 707 C CA . PHE A 1 113 ? -19.793 26.106 27.609 1.00 29.81 113 PHE A CA 1
ATOM 708 C C . PHE A 1 113 ? -18.411 26.551 28.084 1.00 29.29 113 PHE A C 1
ATOM 709 O O . PHE A 1 113 ? -17.582 25.713 28.459 1.00 29.41 113 PHE A O 1
ATOM 717 N N . GLU A 1 114 ? -18.143 27.856 28.037 1.00 28.90 114 GLU A N 1
ATOM 718 C CA . GLU A 1 114 ? -16.846 28.382 28.458 1.00 28.61 114 GLU A CA 1
ATOM 719 C C . GLU A 1 114 ? -16.496 28.000 29.893 1.00 27.99 114 GLU A C 1
ATOM 720 O O . GLU A 1 114 ? -15.370 27.603 30.169 1.00 27.46 114 GLU A O 1
ATOM 726 N N . LYS A 1 115 ? -17.459 28.114 30.806 1.00 26.53 115 LYS A N 1
ATOM 727 C CA . LYS A 1 115 ? -17.216 27.715 32.187 1.00 26.00 115 LYS A CA 1
ATOM 728 C C . LYS A 1 115 ? -17.045 26.207 32.315 1.00 25.06 115 LYS A C 1
ATOM 729 O O . LYS A 1 115 ? -16.225 25.750 33.106 1.00 25.50 115 LYS A O 1
ATOM 735 N N . ALA A 1 116 ? -17.832 25.449 31.556 1.00 24.88 116 ALA A N 1
ATOM 736 C CA . ALA A 1 116 ? -17.724 23.989 31.521 1.00 24.70 116 ALA A CA 1
ATOM 737 C C . ALA A 1 116 ? -16.336 23.585 31.003 1.00 25.02 116 ALA A C 1
ATOM 738 O O . ALA A 1 116 ? -15.699 22.688 31.558 1.00 24.47 116 ALA A O 1
ATOM 740 N N . ALA A 1 117 ? -15.870 24.277 29.959 1.00 25.61 117 ALA A N 1
ATOM 741 C CA . ALA A 1 117 ? -14.517 24.045 29.418 1.00 26.06 117 ALA A CA 1
ATOM 742 C C . ALA A 1 117 ? -13.462 24.347 30.477 1.00 26.71 117 ALA A C 1
ATOM 743 O O . ALA A 1 117 ? -12.569 23.527 30.718 1.00 26.84 117 ALA A O 1
ATOM 745 N N . ASP A 1 118 ? -13.584 25.506 31.131 1.00 26.31 118 ASP A N 1
ATOM 746 C CA . ASP A 1 118 ? -12.716 25.847 32.262 1.00 26.80 118 ASP A CA 1
ATOM 747 C C . ASP A 1 118 ? -12.707 24.725 33.292 1.00 26.08 118 ASP A C 1
ATOM 748 O O . ASP A 1 118 ? -11.650 24.329 33.754 1.00 26.22 118 ASP A O 1
ATOM 753 N N . TRP A 1 119 ? -13.891 24.225 33.648 1.00 25.90 119 TRP A N 1
ATOM 754 C CA . TRP A 1 119 ? -14.044 23.171 34.655 1.00 25.68 119 TRP A CA 1
ATOM 755 C C . TRP A 1 119 ? -13.332 21.893 34.207 1.00 25.40 119 TRP A C 1
ATOM 756 O O . TRP A 1 119 ? -12.614 21.262 34.991 1.00 25.77 119 TRP A O 1
ATOM 767 N N . PHE A 1 120 ? -13.546 21.529 32.943 1.00 24.61 120 PHE A N 1
ATOM 768 C CA . PHE A 1 120 ? -12.913 20.358 32.321 1.00 23.85 120 PHE A CA 1
ATOM 769 C C . PHE A 1 120 ? -11.397 20.360 32.555 1.00 24.03 120 PHE A C 1
ATOM 770 O O . PHE A 1 120 ? -10.822 19.366 33.000 1.00 23.25 120 PHE A O 1
ATOM 778 N N . PHE A 1 121 ? -10.760 21.488 32.268 1.00 24.12 121 PHE A N 1
ATOM 779 C CA . PHE A 1 121 ? -9.322 21.612 32.462 1.00 25.30 121 PHE A CA 1
ATOM 780 C C . PHE A 1 121 ? -8.931 21.711 33.929 1.00 25.85 121 PHE A C 1
ATOM 781 O O . PHE A 1 121 ? -7.890 21.192 34.323 1.00 25.87 121 PHE A O 1
ATOM 789 N N . ALA A 1 122 ? -9.763 22.381 34.733 1.00 26.35 122 ALA A N 1
ATOM 790 C CA . ALA A 1 122 ? -9.445 22.611 36.144 1.00 26.70 122 ALA A CA 1
ATOM 791 C C . ALA A 1 122 ? -9.556 21.353 36.991 1.00 26.87 122 ALA A C 1
ATOM 792 O O . ALA A 1 122 ? -8.892 21.236 38.023 1.00 27.38 122 ALA A O 1
ATOM 794 N N . HIS A 1 123 ? -10.405 20.425 36.565 1.00 26.67 123 HIS A N 1
ATOM 795 C CA . HIS A 1 123 ? -10.657 19.187 37.309 1.00 27.33 123 HIS A CA 1
ATOM 796 C C . HIS A 1 123 ? -10.439 17.979 36.395 1.00 27.06 123 HIS A C 1
ATOM 797 O O . HIS A 1 123 ? -11.393 17.282 36.049 1.00 26.88 123 HIS A O 1
ATOM 804 N N . PRO A 1 124 ? -9.177 17.733 35.993 1.00 27.64 124 PRO A N 1
ATOM 805 C CA . PRO A 1 124 ? -8.884 16.712 34.979 1.00 27.57 124 PRO A CA 1
ATOM 806 C C . PRO A 1 124 ? -9.209 15.277 35.383 1.00 28.09 124 PRO A C 1
ATOM 807 O O . PRO A 1 124 ? -9.432 14.440 34.513 1.00 27.54 124 PRO A O 1
ATOM 811 N N . GLU A 1 125 ? -9.267 14.996 36.686 1.00 28.70 125 GLU A N 1
ATOM 812 C CA . GLU A 1 125 ? -9.544 13.637 37.145 1.00 29.80 125 GLU A CA 1
ATOM 813 C C . GLU A 1 125 ? -11.027 13.377 37.372 1.00 29.40 125 GLU A C 1
ATOM 814 O O . GLU A 1 125 ? -11.415 12.310 37.850 1.00 29.58 125 GLU A O 1
ATOM 820 N N . GLU A 1 126 ? -11.855 14.350 36.999 1.00 29.13 126 GLU A N 1
ATOM 821 C CA . GLU A 1 126 ? -13.299 14.257 37.174 1.00 29.43 126 GLU A CA 1
ATOM 822 C C . GLU A 1 126 ? -14.020 14.469 35.844 1.00 27.90 126 GLU A C 1
ATOM 823 O O . GLU A 1 126 ? -13.519 15.171 34.970 1.00 27.28 126 GLU A O 1
ATOM 829 N N . SER A 1 127 ? -15.195 13.867 35.708 1.00 26.93 127 SER A N 1
ATOM 830 C CA . SER A 1 127 ? -16.012 14.022 34.512 1.00 25.89 127 SER A CA 1
ATOM 831 C C . SER A 1 127 ? -17.066 15.116 34.649 1.00 25.75 127 SER A C 1
ATOM 832 O O . SER A 1 127 ? -17.914 15.083 35.557 1.00 25.21 127 SER A O 1
ATOM 835 N N . PHE A 1 128 ? -17.025 16.075 33.733 1.00 24.86 128 PHE A N 1
ATOM 836 C CA . PHE A 1 128 ? -18.093 17.046 33.664 1.00 24.74 128 PHE A CA 1
ATOM 837 C C . PHE A 1 128 ? -19.287 16.487 32.900 1.00 24.96 128 PHE A C 1
ATOM 838 O O . PHE A 1 128 ? -19.201 16.272 31.698 1.00 24.73 128 PHE A O 1
ATOM 846 N N . GLN A 1 129 ? -20.403 16.247 33.599 1.00 25.52 129 GLN A N 1
ATOM 847 C CA . GLN A 1 129 ? -21.672 15.870 32.951 1.00 25.90 129 GLN A CA 1
ATOM 848 C C . GLN A 1 129 ? -21.569 14.650 32.012 1.00 26.17 129 GLN A C 1
ATOM 849 O O . GLN A 1 129 ? -22.293 14.554 31.016 1.00 26.83 129 GLN A O 1
ATOM 855 N N . GLY A 1 130 ? -20.676 13.728 32.339 1.00 25.90 130 GLY A N 1
ATOM 856 C CA . GLY A 1 130 ? -20.465 12.558 31.493 1.00 25.36 130 GLY A CA 1
ATOM 857 C C . GLY A 1 130 ? -19.481 12.791 30.361 1.00 25.30 130 GLY A C 1
ATOM 858 O O . GLY A 1 130 ? -19.241 11.880 29.553 1.00 25.23 130 GLY A O 1
ATOM 859 N N . TRP A 1 131 ? -18.918 13.998 30.287 1.00 24.29 131 TRP A N 1
ATOM 860 C CA . TRP A 1 131 ? -17.840 14.295 29.325 1.00 23.97 131 TRP A CA 1
ATOM 861 C C . TRP A 1 131 ? -16.654 13.403 29.600 1.00 22.98 131 TRP A C 1
ATOM 862 O O . TRP A 1 131 ? -16.449 12.948 30.721 1.00 22.89 131 TRP A O 1
ATOM 873 N N . GLU A 1 132 ? -15.846 13.166 28.571 1.00 22.04 132 GLU A N 1
ATOM 874 C CA . GLU A 1 132 ? -14.563 12.528 28.782 1.00 21.47 132 GLU A CA 1
ATOM 875 C C . GLU A 1 132 ? -13.781 13.338 29.824 1.00 21.41 132 GLU A C 1
ATOM 876 O O . GLU A 1 132 ? -13.786 14.562 29.782 1.00 21.21 132 GLU A O 1
ATOM 882 N N . ARG A 1 133 ? -13.135 12.660 30.779 1.00 21.42 133 ARG A N 1
ATOM 883 C CA . ARG A 1 133 ? -12.245 13.337 31.722 1.00 21.65 133 ARG A CA 1
ATOM 884 C C . ARG A 1 133 ? -11.050 13.907 30.966 1.00 21.48 133 ARG A C 1
ATOM 885 O O . ARG A 1 133 ? -10.543 13.255 30.049 1.00 21.58 133 ARG A O 1
ATOM 893 N N . ALA A 1 134 ? -10.593 15.102 31.333 1.00 21.70 134 ALA A N 1
ATOM 894 C CA . ALA A 1 134 ? -9.372 15.671 30.714 1.00 21.28 134 ALA A CA 1
ATOM 895 C C . ALA A 1 134 ? -8.154 14.757 30.854 1.00 21.41 134 ALA A C 1
ATOM 896 O O . ALA A 1 134 ? -7.382 14.598 29.908 1.00 20.43 134 ALA A O 1
ATOM 898 N N . ILE A 1 135 ? -7.999 14.121 32.015 1.00 21.67 135 ILE A N 1
ATOM 899 C CA . ILE A 1 135 ? -6.886 13.185 32.195 1.00 22.08 135 ILE A CA 1
ATOM 900 C C . ILE A 1 135 ? -6.940 12.018 31.194 1.00 21.60 135 ILE A C 1
ATOM 901 O O . ILE A 1 135 ? -5.898 11.578 30.690 1.00 22.46 135 ILE A O 1
ATOM 906 N N . ASP A 1 136 ? -8.148 11.544 30.910 1.00 21.20 136 ASP A N 1
ATOM 907 C CA . ASP A 1 136 ? -8.384 10.452 29.975 1.00 21.26 136 ASP A CA 1
ATOM 908 C C . ASP A 1 136 ? -8.204 10.893 28.525 1.00 21.05 136 ASP A C 1
ATOM 909 O O . ASP A 1 136 ? -7.585 10.182 27.728 1.00 21.01 136 ASP A O 1
ATOM 914 N N . ALA A 1 137 ? -8.753 12.053 28.178 1.00 19.54 137 ALA A N 1
ATOM 915 C CA . ALA A 1 137 ? -8.522 12.617 26.834 1.00 19.43 137 ALA A CA 1
ATOM 916 C C . ALA A 1 137 ? -7.034 12.868 26.596 1.00 18.80 137 ALA A C 1
ATOM 917 O O . ALA A 1 137 ? -6.518 12.614 25.501 1.00 18.50 137 ALA A O 1
ATOM 919 N N . GLN A 1 138 ? -6.325 13.346 27.619 1.00 18.05 138 GLN A N 1
ATOM 920 C CA . GLN A 1 138 ? -4.884 13.560 27.458 1.00 18.87 138 GLN A CA 1
ATOM 921 C C . GLN A 1 138 ? -4.176 12.227 27.215 1.00 18.61 138 GLN A C 1
ATOM 922 O O . GLN A 1 138 ? -3.352 12.114 26.303 1.00 18.99 138 GLN A O 1
ATOM 928 N N . ALA A 1 139 ? -4.498 11.223 28.036 1.00 18.77 139 ALA A N 1
ATOM 929 C CA . ALA A 1 139 ? -3.899 9.900 27.890 1.00 18.65 139 ALA A CA 1
ATOM 930 C C . ALA A 1 139 ? -4.144 9.365 26.477 1.00 18.64 139 ALA A C 1
ATOM 931 O O . ALA A 1 139 ? -3.228 8.819 25.844 1.00 18.26 139 ALA A O 1
ATOM 933 N N . ARG A 1 140 ? -5.374 9.546 25.994 1.00 18.22 140 ARG A N 1
ATOM 934 C CA . ARG A 1 140 ? -5.785 9.078 24.678 1.00 18.14 140 ARG A CA 1
ATOM 935 C C . ARG A 1 140 ? -4.980 9.744 23.557 1.00 18.01 140 ARG A C 1
ATOM 936 O O . ARG A 1 140 ? -4.410 9.060 22.685 1.00 17.49 140 ARG A O 1
ATOM 944 N N . ILE A 1 141 ? -4.917 11.076 23.570 1.00 17.44 141 ILE A N 1
ATOM 945 C CA . ILE A 1 141 ? -4.191 11.772 22.505 1.00 17.59 141 ILE A CA 1
ATOM 946 C C . ILE A 1 141 ? -2.683 11.484 22.554 1.00 18.04 141 ILE A C 1
ATOM 947 O O . ILE A 1 141 ? -2.051 11.309 21.510 1.00 17.55 141 ILE A O 1
ATOM 952 N N . VAL A 1 142 ? -2.115 11.408 23.759 1.00 18.21 142 VAL A N 1
ATOM 953 C CA . VAL A 1 142 ? -0.690 11.124 23.918 1.00 19.29 142 VAL A CA 1
ATOM 954 C C . VAL A 1 142 ? -0.402 9.725 23.396 1.00 19.36 142 VAL A C 1
ATOM 955 O O . VAL A 1 142 ? 0.553 9.528 22.629 1.00 19.42 142 VAL A O 1
ATOM 959 N N . GLU A 1 143 ? -1.236 8.765 23.788 1.00 20.33 143 GLU A N 1
ATOM 960 C CA . GLU A 1 143 ? -1.087 7.376 23.307 1.00 22.08 143 GLU A CA 1
ATOM 961 C C . GLU A 1 143 ? -1.187 7.285 21.773 1.00 20.73 143 GLU A C 1
ATOM 962 O O . GLU A 1 143 ? -0.410 6.561 21.138 1.00 19.90 143 GLU A O 1
ATOM 968 N N . ALA A 1 144 ? -2.108 8.048 21.186 1.00 19.87 144 ALA A N 1
ATOM 969 C CA . ALA A 1 144 ? -2.336 8.016 19.740 1.00 19.21 144 ALA A CA 1
ATOM 970 C C . ALA A 1 144 ? -1.157 8.618 18.990 1.00 18.69 144 ALA A C 1
ATOM 971 O O . ALA A 1 144 ? -0.698 8.056 18.005 1.00 19.35 144 ALA A O 1
ATOM 973 N N . VAL A 1 145 ? -0.663 9.759 19.462 1.00 18.04 145 VAL A N 1
ATOM 974 C CA . VAL A 1 145 ? 0.510 10.380 18.856 1.00 18.13 145 VAL A CA 1
ATOM 975 C C . VAL A 1 145 ? 1.742 9.483 19.047 1.00 18.45 145 VAL A C 1
ATOM 976 O O . VAL A 1 145 ? 2.535 9.309 18.110 1.00 18.24 145 VAL A O 1
ATOM 980 N N . LYS A 1 146 ? 1.888 8.915 20.245 1.00 18.20 146 LYS A N 1
ATOM 981 C CA . LYS A 1 146 ? 3.010 7.998 20.522 1.00 19.02 146 LYS A CA 1
ATOM 982 C C . LYS A 1 146 ? 2.999 6.821 19.554 1.00 18.76 146 LYS A C 1
ATOM 983 O O . LYS A 1 146 ? 4.055 6.457 18.998 1.00 19.07 146 LYS A O 1
ATOM 989 N N . ALA A 1 147 ? 1.829 6.216 19.367 1.00 18.26 147 ALA A N 1
ATOM 990 C CA . ALA A 1 147 ? 1.736 5.032 18.487 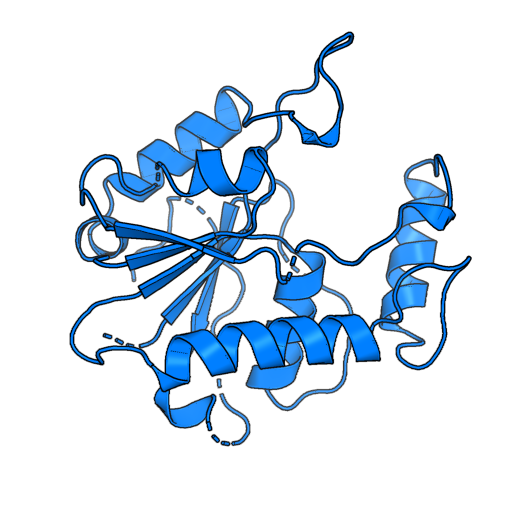1.00 18.40 147 ALA A CA 1
ATOM 991 C C . ALA A 1 147 ? 2.198 5.382 17.082 1.00 18.46 147 ALA A C 1
ATOM 992 O O . ALA A 1 147 ? 2.992 4.655 16.471 1.00 18.13 147 ALA A O 1
ATOM 994 N N . VAL A 1 148 ? 1.730 6.520 16.582 1.00 17.83 148 VAL A N 1
ATOM 995 C CA . VAL A 1 148 ? 2.111 6.983 15.248 1.00 18.05 148 VAL A CA 1
ATOM 996 C C . VAL A 1 148 ? 3.614 7.258 15.174 1.00 17.98 148 VAL A C 1
ATOM 997 O O . VAL A 1 148 ? 4.293 6.818 14.240 1.00 18.56 148 VAL A O 1
ATOM 1001 N N . LEU A 1 149 ? 4.137 7.978 16.160 1.00 18.00 149 LEU A N 1
ATOM 1002 C CA . LEU A 1 149 ? 5.556 8.342 16.141 1.00 18.52 149 LEU A CA 1
ATOM 1003 C C . LEU A 1 149 ? 6.470 7.135 16.325 1.00 18.69 149 LEU A C 1
ATOM 1004 O O . LEU A 1 149 ? 7.559 7.078 15.734 1.00 17.92 149 LEU A O 1
ATOM 1009 N N . ASP A 1 150 ? 6.022 6.170 17.123 1.00 19.04 150 ASP A N 1
ATOM 1010 C CA . ASP A 1 150 ? 6.797 4.942 17.337 1.00 19.43 150 ASP A CA 1
ATOM 1011 C C . ASP A 1 150 ? 7.074 4.199 16.033 1.00 20.06 150 ASP A C 1
ATOM 1012 O O . ASP A 1 150 ? 8.174 3.652 15.846 1.00 19.51 150 ASP A O 1
ATOM 1017 N N . ARG A 1 151 ? 6.092 4.197 15.126 1.00 20.65 151 ARG A N 1
ATOM 1018 C CA . ARG A 1 151 ? 6.234 3.498 13.837 1.00 21.35 151 ARG A CA 1
ATOM 1019 C C . ARG A 1 151 ? 6.592 4.433 12.682 1.00 22.27 151 ARG A C 1
ATOM 1020 O O . ARG A 1 151 ? 6.521 4.052 11.512 1.00 23.38 151 ARG A O 1
ATOM 1028 N N . HIS A 1 152 ? 7.003 5.644 13.025 1.00 23.10 152 HIS A N 1
ATOM 1029 C CA . HIS A 1 152 ? 7.282 6.695 12.060 1.00 23.82 152 HIS A CA 1
ATOM 1030 C C . HIS A 1 152 ? 8.660 6.505 11.455 1.00 23.88 152 HIS A C 1
ATOM 1031 O O . HIS A 1 152 ? 9.599 6.083 12.129 1.00 24.00 152 HIS A O 1
ATOM 1038 N N . ASP A 1 153 ? 8.747 6.764 10.158 1.00 24.28 153 ASP A N 1
ATOM 1039 C CA . ASP A 1 153 ? 10.018 6.857 9.446 1.00 24.32 153 ASP A CA 1
ATOM 1040 C C . ASP A 1 153 ? 10.542 8.266 9.643 1.00 25.04 153 ASP A C 1
ATOM 1041 O O . ASP A 1 153 ? 9.987 9.231 9.094 1.00 24.40 153 ASP A O 1
ATOM 1046 N N . ALA A 1 154 ? 11.634 8.376 10.401 1.00 25.54 154 ALA A N 1
ATOM 1047 C CA . ALA A 1 154 ? 12.197 9.668 10.807 1.00 26.77 154 ALA A CA 1
ATOM 1048 C C . ALA A 1 154 ? 12.560 10.590 9.650 1.00 27.08 154 ALA A C 1
ATOM 1049 O O . ALA A 1 154 ? 12.699 11.791 9.846 1.00 28.42 154 ALA A O 1
ATOM 1051 N N . ARG A 1 155 ? 12.689 10.041 8.443 1.00 26.59 155 ARG A N 1
ATOM 1052 C CA . ARG A 1 155 ? 13.056 10.836 7.276 1.00 26.51 155 ARG A CA 1
ATOM 1053 C C . ARG A 1 155 ? 11.906 11.664 6.689 1.00 25.85 155 ARG A C 1
ATOM 1054 O O . ARG A 1 155 ? 12.144 12.600 5.921 1.00 26.40 155 ARG A O 1
ATOM 1062 N N . GLN A 1 156 ? 10.672 11.336 7.065 1.00 24.70 156 GLN A N 1
ATOM 1063 C CA . GLN A 1 156 ? 9.481 11.894 6.414 1.00 24.12 156 GLN A CA 1
ATOM 1064 C C . GLN A 1 156 ? 8.835 12.938 7.313 1.00 22.59 156 GLN A C 1
ATOM 1065 O O . GLN A 1 156 ? 8.318 12.579 8.367 1.00 22.57 156 GLN A O 1
ATOM 1071 N N . PRO A 1 157 ? 8.870 14.219 6.916 1.00 21.69 157 PRO A N 1
ATOM 1072 C CA . PRO A 1 157 ? 8.243 15.260 7.748 1.00 21.28 157 PRO A CA 1
ATOM 1073 C C . PRO A 1 157 ? 6.760 14.965 7.966 1.00 20.37 157 PRO A C 1
ATOM 1074 O O . PRO A 1 157 ? 6.062 14.562 7.033 1.00 20.63 157 PRO A O 1
ATOM 1078 N N . ILE A 1 158 ? 6.293 15.171 9.192 1.00 20.52 158 ILE A N 1
ATOM 1079 C CA . ILE A 1 158 ? 4.958 14.712 9.585 1.00 19.80 158 ILE A CA 1
ATOM 1080 C C . ILE A 1 158 ? 4.190 15.828 10.283 1.00 19.08 158 ILE A C 1
ATOM 1081 O O . ILE A 1 158 ? 4.781 16.623 11.016 1.00 20.14 158 ILE A O 1
ATOM 1086 N N . ALA A 1 159 ? 2.887 15.874 10.036 1.00 18.68 159 ALA A N 1
ATOM 1087 C CA . ALA A 1 159 ? 1.990 16.779 10.756 1.00 18.42 159 ALA A CA 1
ATOM 1088 C C . ALA A 1 159 ? 0.763 16.021 11.220 1.00 18.38 159 ALA A C 1
ATOM 1089 O O . ALA A 1 159 ? 0.275 15.122 10.532 1.00 18.33 159 ALA A O 1
ATOM 1091 N N . PHE A 1 160 ? 0.260 16.404 12.393 1.00 17.87 160 PHE A N 1
ATOM 1092 C CA . PHE A 1 160 ? -1.001 15.895 12.901 1.00 17.72 160 PHE A CA 1
ATOM 1093 C C . PHE A 1 160 ? -2.034 17.001 12.726 1.00 17.56 160 PHE A C 1
ATOM 1094 O O . PHE A 1 160 ? -1.744 18.159 12.985 1.00 17.85 160 PHE A O 1
ATOM 1102 N N . VAL A 1 161 ? -3.219 16.636 12.281 1.00 17.06 161 VAL A N 1
ATOM 1103 C CA . VAL A 1 161 ? -4.284 17.601 12.046 1.00 18.55 161 VAL A CA 1
ATOM 1104 C C . VAL A 1 161 ? -5.487 17.198 12.878 1.00 19.16 161 VAL A C 1
ATOM 1105 O O . VAL A 1 161 ? -5.995 16.075 12.764 1.00 19.13 161 VAL A O 1
ATOM 1109 N N . GLY A 1 162 ? -5.975 18.118 13.702 1.00 19.24 162 GLY A N 1
ATOM 1110 C CA . GLY A 1 162 ? -7.047 17.757 14.588 1.00 20.28 162 GLY A CA 1
ATOM 1111 C C . GLY A 1 162 ? -7.675 18.932 15.293 1.00 20.05 162 GLY A C 1
ATOM 1112 O O . GLY A 1 162 ? -8.113 19.892 14.653 1.00 19.09 162 GLY A O 1
ATOM 1113 N N . HIS A 1 163 ? -7.707 18.837 16.614 1.00 20.48 163 HIS A N 1
ATOM 1114 C CA . HIS A 1 163 ? -8.606 19.660 17.419 1.00 20.66 163 HIS A CA 1
ATOM 1115 C C . HIS A 1 163 ? -7.865 20.359 18.540 1.00 20.90 163 HIS A C 1
ATOM 1116 O O . HIS A 1 163 ? -6.863 19.843 19.044 1.00 21.14 163 HIS A O 1
ATOM 1123 N N . GLY A 1 164 ? -8.380 21.530 18.917 1.00 21.21 164 GLY A N 1
ATOM 1124 C CA . GLY A 1 164 ? -7.780 22.405 19.928 1.00 20.98 164 GLY A CA 1
ATOM 1125 C C . GLY A 1 164 ? -7.781 21.885 21.356 1.00 21.40 164 GLY A C 1
ATOM 1126 O O . GLY A 1 164 ? -6.845 22.153 22.105 1.00 21.41 164 GLY A O 1
ATOM 1127 N N . GLY A 1 165 ? -8.838 21.165 21.728 1.00 21.73 165 GLY A N 1
ATOM 1128 C CA . GLY A 1 1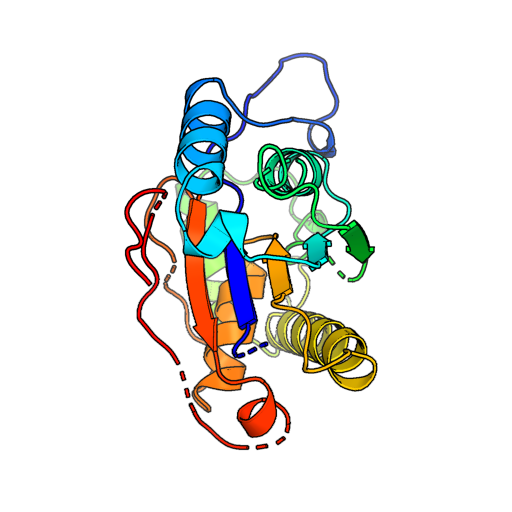65 ? -8.990 20.654 23.090 1.00 21.54 165 GLY A CA 1
ATOM 1129 C C . GLY A 1 165 ? -7.945 19.595 23.376 1.00 21.34 165 GLY A C 1
ATOM 1130 O O . GLY A 1 165 ? -7.119 19.754 24.284 1.00 20.44 165 GLY A O 1
ATOM 1131 N N . VAL A 1 166 ? -7.970 18.512 22.595 1.00 20.93 166 VAL A N 1
ATOM 1132 C CA . VAL A 1 166 ? -6.957 17.472 22.764 1.00 20.87 166 VAL A CA 1
ATOM 1133 C C . VAL A 1 166 ? -5.564 17.999 22.413 1.00 20.66 166 VAL A C 1
ATOM 1134 O O . VAL A 1 166 ? -4.572 17.567 22.996 1.00 20.01 166 VAL A O 1
ATOM 1138 N N . GLY A 1 167 ? -5.500 18.943 21.474 1.00 20.13 167 GLY A N 1
ATOM 1139 C CA . GLY A 1 167 ? -4.229 19.566 21.106 1.00 19.73 167 GLY A CA 1
ATOM 1140 C C . GLY A 1 167 ? -3.597 20.258 22.299 1.00 20.11 167 GLY A C 1
ATOM 1141 O O . GLY A 1 167 ? -2.393 20.153 22.519 1.00 20.12 167 GLY A O 1
ATOM 1142 N N . THR A 1 168 ? -4.417 20.958 23.076 1.00 20.50 168 THR A N 1
ATOM 1143 C CA . THR A 1 168 ? -3.945 21.608 24.300 1.00 21.41 168 THR A CA 1
ATOM 1144 C C . THR A 1 168 ? -3.422 20.585 25.304 1.00 20.55 168 THR A C 1
ATOM 1145 O O . THR A 1 168 ? -2.369 20.778 25.918 1.00 20.53 168 THR A O 1
ATOM 1149 N N . LEU A 1 169 ? -4.148 19.482 25.444 1.00 19.56 169 LEU A N 1
ATOM 1150 C CA . LEU A 1 169 ? -3.754 18.422 26.381 1.00 19.27 169 LEU A CA 1
ATOM 1151 C C . LEU A 1 169 ? -2.422 17.786 25.955 1.00 19.30 169 LEU A C 1
ATOM 1152 O O . LEU A 1 169 ? -1.549 17.516 26.779 1.00 18.80 169 LEU A O 1
ATOM 1157 N N . LEU A 1 170 ? -2.277 17.567 24.653 1.00 19.28 170 LEU A N 1
ATOM 1158 C CA . LEU A 1 170 ? -1.009 17.085 24.096 1.00 19.25 170 LEU A CA 1
ATOM 1159 C C . LEU A 1 170 ? 0.133 18.061 24.415 1.00 19.92 170 LEU A C 1
ATOM 1160 O O . LEU A 1 170 ? 1.202 17.656 24.888 1.00 19.82 170 LEU A O 1
ATOM 1165 N N . LYS A 1 171 ? -0.111 19.345 24.155 1.00 21.13 171 LYS A N 1
ATOM 1166 C CA . LYS A 1 171 ? 0.862 20.411 24.402 1.00 22.66 171 LYS A CA 1
ATOM 1167 C C . LYS A 1 171 ? 1.303 20.429 25.874 1.00 23.32 171 LYS A C 1
ATOM 1168 O O . LYS A 1 171 ? 2.490 20.533 26.151 1.00 24.06 171 LYS A O 1
ATOM 1174 N N . CYS A 1 172 ? 0.355 20.304 26.807 1.00 24.51 172 CYS A N 1
ATOM 1175 C CA . CYS A 1 172 ? 0.680 20.212 28.239 1.00 25.20 172 CYS A CA 1
ATOM 1176 C C . CYS A 1 172 ? 1.613 19.036 28.553 1.00 25.62 172 CYS A C 1
ATOM 1177 O O . CYS A 1 172 ? 2.613 19.186 29.278 1.00 25.02 172 CYS A O 1
ATOM 1180 N N . HIS A 1 173 ? 1.275 17.870 28.006 1.00 25.30 173 HIS A N 1
ATOM 1181 C CA . HIS A 1 173 ? 2.092 16.669 28.194 1.00 26.05 173 HIS A CA 1
ATOM 1182 C C . HIS A 1 173 ? 3.522 16.902 27.709 1.00 26.19 173 HIS A C 1
ATOM 1183 O O . HIS A 1 173 ? 4.478 16.602 28.420 1.00 26.44 173 HIS A O 1
ATOM 1190 N N . ILE A 1 174 ? 3.645 17.434 26.496 1.00 26.35 174 ILE A N 1
ATOM 1191 C CA . ILE A 1 174 ? 4.938 17.660 25.850 1.00 27.70 174 ILE A CA 1
ATOM 1192 C C . ILE A 1 174 ? 5.813 18.591 26.689 1.00 29.23 174 ILE A C 1
ATOM 1193 O O . ILE A 1 174 ? 7.000 18.323 26.895 1.00 29.72 174 ILE A O 1
ATOM 1198 N N . GLU A 1 175 ? 5.205 19.661 27.187 1.00 30.80 175 GLU A N 1
ATOM 1199 C CA . GLU A 1 175 ? 5.918 20.681 27.961 1.00 32.97 175 GLU A CA 1
ATOM 1200 C C . GLU A 1 175 ? 6.172 20.288 29.424 1.00 33.88 175 GLU A C 1
ATOM 1201 O O . GLU A 1 175 ? 6.869 21.004 30.155 1.00 34.32 175 GLU A O 1
ATOM 1207 N N . GLY A 1 176 ? 5.622 19.146 29.842 1.00 34.69 176 GLY A N 1
ATOM 1208 C CA . GLY A 1 176 ? 5.831 18.617 31.194 1.00 35.95 176 GLY A CA 1
ATOM 1209 C C . GLY A 1 176 ? 5.152 19.445 32.264 1.00 37.04 176 GLY A C 1
ATOM 1210 O O . GLY A 1 176 ? 5.589 19.475 33.425 1.00 37.31 176 GLY A O 1
ATOM 1211 N N . ARG A 1 177 ? 4.082 20.121 31.862 1.00 37.28 177 ARG A N 1
ATOM 1212 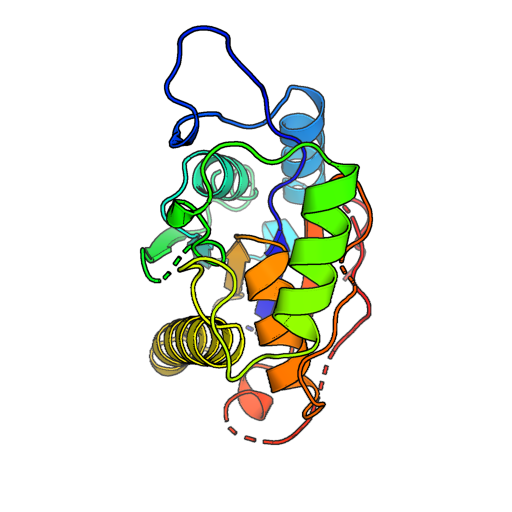C CA . ARG A 1 177 ? 3.310 20.958 32.754 1.00 38.22 177 ARG A CA 1
ATOM 1213 C C . ARG A 1 177 ? 1.969 20.286 33.028 1.00 37.83 177 ARG A C 1
ATOM 1214 O O . ARG A 1 177 ? 1.532 19.410 32.270 1.00 37.77 177 ARG A O 1
ATOM 1222 N N . GLY A 1 178 ? 1.328 20.681 34.123 1.00 37.39 178 GLY A N 1
ATOM 1223 C CA . GLY A 1 178 ? 0.011 20.167 34.460 1.00 36.66 178 GLY A CA 1
ATOM 1224 C C . GLY A 1 178 ? -1.025 20.605 33.443 1.00 36.19 178 GLY A C 1
ATOM 1225 O O . GLY A 1 178 ? -0.817 21.573 32.704 1.00 36.34 178 GLY A O 1
ATOM 1226 N N . ILE A 1 179 ? -2.139 19.885 33.407 1.00 35.82 179 ILE A N 1
ATOM 1227 C CA . ILE A 1 179 ? -3.251 20.228 32.527 1.00 35.53 179 ILE A CA 1
ATOM 1228 C C . ILE A 1 179 ? -3.805 21.608 32.889 1.00 36.27 179 ILE A C 1
ATOM 1229 O O . ILE A 1 179 ? -4.194 21.848 34.043 1.00 35.98 179 ILE A O 1
ATOM 1234 N N . SER A 1 180 ? -3.810 22.511 31.911 1.00 36.62 180 SER A N 1
ATOM 1235 C CA . SER A 1 180 ? -4.446 23.817 32.071 1.00 38.04 180 SER A CA 1
ATOM 1236 C C . SER A 1 180 ? -4.958 24.359 30.739 1.00 38.52 180 SER A C 1
ATOM 1237 O O . SER A 1 180 ? -4.405 24.056 29.672 1.00 38.33 180 SER A O 1
ATOM 1240 N N . ARG A 1 181 ? -6.021 25.154 30.812 1.00 38.98 181 ARG A N 1
ATOM 1241 C CA . ARG A 1 181 ? -6.632 25.729 29.625 1.00 40.12 181 ARG A CA 1
ATOM 1242 C C . ARG A 1 181 ? -5.784 26.816 28.968 1.00 40.99 181 ARG A C 1
ATOM 1243 O O . ARG A 1 181 ? -4.910 27.410 29.604 1.00 40.93 181 ARG A O 1
ATOM 1251 N N . SER A 1 182 ? -6.092 27.057 27.692 1.00 42.38 182 SER A N 1
ATOM 1252 C CA . SER A 1 182 ? -5.470 28.055 26.808 1.00 43.69 182 SER A CA 1
ATOM 1253 C C . SER A 1 182 ? -4.192 27.516 26.171 1.00 43.80 182 SER A C 1
ATOM 1254 O O . SER A 1 182 ? -4.250 26.792 25.179 1.00 44.11 182 SER A O 1
ATOM 1257 N N . GLN A 1 185 ? -5.481 27.470 22.133 1.00 35.28 185 GLN A N 1
ATOM 1258 C CA . GLN A 1 185 ? -5.238 28.114 20.847 1.00 34.22 185 GLN A CA 1
ATOM 1259 C C . GLN A 1 185 ? -6.039 29.412 20.680 1.00 35.04 185 GLN A C 1
ATOM 1260 O O . GLN A 1 185 ? -7.104 29.556 21.290 1.00 35.26 185 GLN A O 1
ATOM 1266 N N . PRO A 1 186 ? -5.536 30.356 19.850 1.00 35.03 186 PRO A N 1
ATOM 1267 C CA . PRO A 1 186 ? -6.251 31.582 19.462 1.00 34.85 186 PRO A CA 1
ATOM 1268 C C . PRO A 1 186 ? -7.513 31.335 18.629 1.00 34.56 186 PRO A C 1
ATOM 1269 O O . PRO A 1 186 ? -7.634 30.296 17.964 1.00 34.66 186 PRO A O 1
ATOM 1273 N N . ALA A 1 187 ? -8.427 32.312 18.640 1.00 33.52 187 ALA A N 1
ATOM 1274 C CA . ALA A 1 187 ? -9.706 32.203 17.934 1.00 31.87 187 ALA A CA 1
ATOM 1275 C C . ALA A 1 187 ? -9.604 31.998 16.421 1.00 30.46 187 ALA A C 1
ATOM 1276 O O . ALA A 1 187 ? -8.788 32.635 15.736 1.00 30.95 187 ALA A O 1
ATOM 1278 N N . GLY A 1 188 ? -10.460 31.121 15.903 1.00 28.52 188 GLY A N 1
ATOM 1279 C CA . GLY A 1 188 ? -10.543 30.884 14.463 1.00 25.97 188 GLY A CA 1
ATOM 1280 C C . GLY A 1 188 ? -9.938 29.560 14.032 1.00 24.61 188 GLY A C 1
ATOM 1281 O O . GLY A 1 188 ? -10.132 29.133 12.897 1.00 24.06 188 GLY A O 1
ATOM 1282 N N . GLY A 1 189 ? -9.224 28.912 14.950 1.00 23.06 189 GLY A N 1
ATOM 1283 C CA . GLY A 1 189 ? -8.550 27.641 14.659 1.00 21.90 189 GLY A CA 1
ATOM 1284 C C . GLY A 1 189 ? -7.468 27.837 13.612 1.00 20.95 189 GLY A C 1
ATOM 1285 O O . GLY A 1 189 ? -7.001 28.968 13.380 1.00 20.17 189 GLY A O 1
ATOM 1286 N N . GLY A 1 190 ? -7.066 26.743 12.963 1.00 20.48 190 GLY A N 1
ATOM 1287 C CA . GLY A 1 190 ? -5.984 26.812 11.993 1.00 21.10 190 GLY A CA 1
ATOM 1288 C C . GLY A 1 190 ? -4.700 27.281 12.654 1.00 21.60 190 GLY A C 1
ATOM 1289 O O . GLY A 1 190 ? -3.934 28.070 12.081 1.00 21.50 190 GLY A O 1
ATOM 1290 N N . ASN A 1 191 ? -4.463 26.780 13.863 1.00 20.63 191 ASN A N 1
ATOM 1291 C CA . ASN A 1 191 ? -3.265 27.097 14.621 1.00 21.19 191 ASN A CA 1
ATOM 1292 C C . ASN A 1 191 ? -2.372 25.884 14.740 1.00 21.14 191 ASN A C 1
ATOM 1293 O O . ASN A 1 191 ? -2.867 24.749 14.728 1.00 21.14 191 ASN A O 1
ATOM 1298 N N . LEU A 1 192 ? -1.075 26.126 14.873 1.00 20.85 192 LEU A N 1
ATOM 1299 C CA . LEU A 1 192 ? -0.128 25.032 15.020 1.00 21.30 192 LEU A CA 1
ATOM 1300 C C . LEU A 1 192 ? 0.940 25.246 16.079 1.00 21.43 192 LEU A C 1
ATOM 1301 O O . LEU A 1 192 ? 1.223 26.374 16.494 1.00 21.24 192 LEU A O 1
ATOM 1306 N N . PHE A 1 193 ? 1.524 24.139 16.518 1.00 21.22 193 PHE A N 1
ATOM 1307 C CA . PHE A 1 193 ? 2.773 24.187 17.242 1.00 22.03 193 PHE A CA 1
ATOM 1308 C C . PHE A 1 193 ? 3.692 23.079 16.734 1.00 22.56 193 PHE A C 1
ATOM 1309 O O . PHE A 1 193 ? 3.232 22.125 16.099 1.00 22.10 193 PHE A O 1
ATOM 1317 N N . ARG A 1 194 ? 4.985 23.241 16.988 1.00 23.66 194 ARG A N 1
ATOM 1318 C CA . ARG A 1 194 ? 5.987 22.290 16.554 1.00 25.14 194 ARG A CA 1
ATOM 1319 C C . ARG A 1 194 ? 6.568 21.635 17.797 1.00 24.72 194 ARG A C 1
ATOM 1320 O O . ARG A 1 194 ? 6.770 22.301 18.821 1.00 24.92 194 ARG A O 1
ATOM 1328 N N . PHE A 1 195 ? 6.829 20.333 17.719 1.00 24.45 195 PHE A N 1
ATOM 1329 C CA . PHE A 1 195 ? 7.491 19.634 18.819 1.00 25.09 195 PHE A CA 1
ATOM 1330 C C . PHE A 1 195 ? 8.526 18.616 18.352 1.00 25.79 195 PHE A C 1
ATOM 1331 O O . PHE A 1 195 ? 8.425 18.070 17.253 1.00 25.42 195 PHE A O 1
ATOM 1339 N N . SER A 1 196 ? 9.518 18.378 19.206 1.00 26.91 196 SER A N 1
ATOM 1340 C CA . SER A 1 196 ? 10.554 17.389 18.947 1.00 27.33 196 SER A CA 1
ATOM 1341 C C . SER A 1 196 ? 10.004 15.978 19.129 1.00 27.76 196 SER A C 1
ATOM 1342 O O . SER A 1 196 ? 9.454 15.643 20.188 1.00 27.72 196 SER A O 1
ATOM 1345 N N . ILE A 1 197 ? 10.147 15.163 18.087 1.00 28.54 197 ILE A N 1
ATOM 1346 C CA . ILE A 1 197 ? 9.735 13.765 18.130 1.00 29.11 197 ILE A CA 1
ATOM 1347 C C . ILE A 1 197 ? 10.582 12.973 19.138 1.00 30.35 197 ILE A C 1
ATOM 1348 O O . ILE A 1 197 ? 10.034 12.224 19.952 1.00 29.66 197 ILE A O 1
ATOM 1353 N N . ALA A 1 198 ? 11.904 13.164 19.095 1.00 31.27 198 ALA A N 1
ATOM 1354 C CA . ALA A 1 198 ? 12.826 12.484 20.021 1.00 33.00 198 ALA A CA 1
ATOM 1355 C C . ALA A 1 198 ? 12.468 12.718 21.488 1.00 34.04 198 ALA A C 1
ATOM 1356 O O . ALA A 1 198 ? 12.393 11.772 22.287 1.00 34.18 198 ALA A O 1
ATOM 1358 N N . GLU A 1 199 ? 12.239 13.981 21.833 1.00 35.03 199 GLU A N 1
ATOM 1359 C CA . GLU A 1 199 ? 11.927 14.370 23.202 1.00 36.27 199 GLU A CA 1
ATOM 1360 C C . GLU A 1 199 ? 10.560 13.883 23.664 1.00 36.98 199 GLU A C 1
ATOM 1361 O O . GLU A 1 199 ? 10.386 13.554 24.841 1.00 37.28 199 GLU A O 1
ATOM 1365 N N . PHE A 1 200 ? 9.596 13.835 22.739 1.00 37.57 200 PHE A N 1
ATOM 1366 C CA . PHE A 1 200 ? 8.237 13.378 23.052 1.00 38.12 200 PHE A CA 1
ATOM 1367 C C . PHE A 1 200 ? 8.323 12.029 23.750 1.00 39.04 200 PHE A C 1
ATOM 1368 O O . PHE A 1 200 ? 7.656 11.801 24.751 1.00 39.45 200 PHE A O 1
ATOM 1376 N N . SER A 1 201 ? 9.173 11.157 23.211 1.00 40.25 201 SER A N 1
ATOM 1377 C CA . SER A 1 201 ? 9.509 9.880 23.824 1.00 41.34 201 SER A CA 1
ATOM 1378 C C . SER A 1 201 ? 10.258 10.063 25.157 1.00 42.00 201 SER A C 1
ATOM 1379 O O . SER A 1 201 ? 11.479 9.881 25.252 1.00 42.94 201 SER A O 1
ATOM 1381 N N . ALA A 1 203 ? 10.579 13.131 28.143 1.00 60.92 203 ALA A N 1
ATOM 1382 C CA . ALA A 1 203 ? 10.792 14.176 29.150 1.00 61.08 203 ALA A CA 1
ATOM 1383 C C . ALA A 1 203 ? 10.476 15.580 28.613 1.00 60.98 203 ALA A C 1
ATOM 1384 O O . ALA A 1 203 ? 10.522 15.811 27.399 1.00 60.89 203 ALA A O 1
ATOM 1386 N N . ALA A 1 204 ? 10.176 16.502 29.534 1.00 60.87 204 ALA A N 1
ATOM 1387 C CA . ALA A 1 204 ? 9.685 17.858 29.220 1.00 60.75 204 ALA A CA 1
ATOM 1388 C C . ALA A 1 204 ? 10.469 18.613 28.140 1.00 60.75 204 ALA A C 1
ATOM 1389 O O . ALA A 1 204 ? 11.705 18.649 28.155 1.00 60.64 204 ALA A O 1
ATOM 1391 N N . ALA A 1 205 ? 9.727 19.217 27.212 1.00 60.60 205 ALA A N 1
ATOM 1392 C CA . ALA A 1 205 ? 10.305 19.943 26.083 1.00 60.69 205 ALA A CA 1
ATOM 1393 C C . ALA A 1 205 ? 9.437 21.136 25.691 1.00 60.66 205 ALA A C 1
ATOM 1394 O O . ALA A 1 205 ? 9.837 22.289 25.861 1.00 60.70 205 ALA A O 1
ATOM 1396 N N . THR A 1 208 ? 7.819 23.512 23.521 1.00 44.99 208 THR A N 1
ATOM 1397 C CA . THR A 1 208 ? 7.210 23.773 22.220 1.00 44.97 208 THR A CA 1
ATOM 1398 C C . THR A 1 208 ? 6.916 25.257 22.020 1.00 44.72 208 THR A C 1
ATOM 1399 O O . THR A 1 208 ? 6.798 26.027 22.990 1.00 45.14 208 THR A O 1
ATOM 1403 N N . CYS A 1 209 ? 6.786 25.651 20.757 1.00 43.78 209 CYS A N 1
ATOM 1404 C CA . CYS A 1 209 ? 6.476 27.030 20.424 1.00 42.62 209 CYS A CA 1
ATOM 1405 C C . CYS A 1 209 ? 5.052 27.373 20.856 1.00 41.74 209 CYS A C 1
ATOM 1406 O O . CYS A 1 209 ? 4.230 26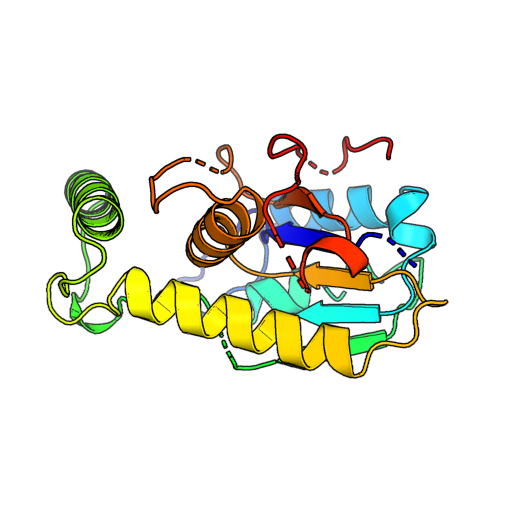.477 21.094 1.00 41.89 209 CYS A O 1
ATOM 1409 N N . ASP A 1 210 ? 4.774 28.667 20.981 1.00 40.27 210 ASP A N 1
ATOM 1410 C CA . ASP A 1 210 ? 3.406 29.147 21.154 1.00 38.64 210 ASP A CA 1
ATOM 1411 C C . ASP A 1 210 ? 2.564 28.732 19.946 1.00 36.79 210 ASP A C 1
ATOM 1412 O O . ASP A 1 210 ? 3.097 28.528 18.848 1.00 36.81 210 ASP A O 1
ATOM 1417 N N . TRP A 1 211 ? 1.259 28.583 20.153 1.00 34.17 211 TRP A N 1
ATOM 1418 C CA . TRP A 1 211 ? 0.332 28.389 19.039 1.00 31.99 211 TRP A CA 1
ATOM 1419 C C . TRP A 1 211 ? 0.479 29.559 18.077 1.00 31.72 211 TRP A C 1
ATOM 1420 O O . TRP A 1 211 ? 0.500 30.723 18.505 1.00 31.86 211 TRP A O 1
ATOM 1431 N N . THR A 1 212 ? 0.576 29.259 16.790 1.00 30.09 212 THR A N 1
ATOM 1432 C CA . THR A 1 212 ? 0.680 30.304 15.774 1.00 29.94 212 THR A CA 1
ATOM 1433 C C . THR A 1 212 ? -0.182 29.953 14.559 1.00 28.92 212 THR A C 1
ATOM 1434 O O . THR A 1 212 ? -0.382 28.772 14.251 1.00 27.06 212 THR A O 1
ATOM 1438 N N . ALA A 1 213 ? -0.704 30.974 13.880 1.00 27.75 213 ALA A N 1
ATOM 1439 C CA . ALA A 1 213 ? -1.574 30.752 12.729 1.00 27.19 213 ALA A CA 1
ATOM 1440 C C . ALA A 1 213 ? -0.802 30.006 11.661 1.00 27.01 213 ALA A C 1
ATOM 1441 O O . ALA A 1 213 ? 0.327 30.379 11.317 1.00 25.40 213 ALA A O 1
ATOM 1451 N N . GLU A 1 215 ? -1.218 29.684 8.404 1.00 28.92 215 GLU A N 1
ATOM 1452 C CA . GLU A 1 215 ? -1.006 30.344 7.109 1.00 30.57 215 GLU A CA 1
ATOM 1453 C C . GLU A 1 215 ? 0.053 31.453 7.145 1.00 31.95 215 GLU A C 1
ATOM 1454 O O . GLU A 1 215 ? 0.450 31.981 6.095 1.00 32.11 215 GLU A O 1
ATOM 1460 N N . THR A 1 216 ? 0.501 31.803 8.345 1.00 33.52 216 THR A N 1
ATOM 1461 C CA . THR A 1 216 ? 1.509 32.846 8.515 1.00 35.83 216 THR A CA 1
ATOM 1462 C C . THR A 1 216 ? 2.819 32.252 9.035 1.00 36.66 216 THR A C 1
ATOM 1463 O O . THR A 1 216 ? 3.796 32.974 9.253 1.00 36.96 216 THR A O 1
ATOM 1467 N N . TRP A 1 217 ? 2.843 30.934 9.230 1.00 37.24 217 TRP A N 1
ATOM 1468 C CA . TRP A 1 217 ? 3.991 30.305 9.861 1.00 38.21 217 TRP A CA 1
ATOM 1469 C C . TRP A 1 217 ? 5.159 30.153 8.900 1.00 38.92 217 TRP A C 1
ATOM 1470 O O . TRP A 1 217 ? 5.027 29.572 7.825 1.00 38.02 217 TRP A O 1
ATOM 1481 N N . GLN A 1 218 ? 6.302 30.685 9.323 1.00 40.33 218 GLN A N 1
ATOM 1482 C CA . GLN A 1 218 ? 7.485 30.801 8.478 1.00 41.87 218 GLN A CA 1
ATOM 1483 C C . GLN A 1 218 ? 8.514 29.718 8.779 1.00 42.78 218 GLN A C 1
ATOM 1484 O O . GLN A 1 218 ? 9.662 29.806 8.338 1.00 43.03 218 GLN A O 1
ATOM 1487 N N . GLY A 1 219 ? 8.098 28.690 9.517 1.00 43.74 219 GLY A N 1
ATOM 1488 C CA . GLY A 1 219 ? 9.018 27.656 9.987 1.00 44.66 219 GLY A CA 1
ATOM 14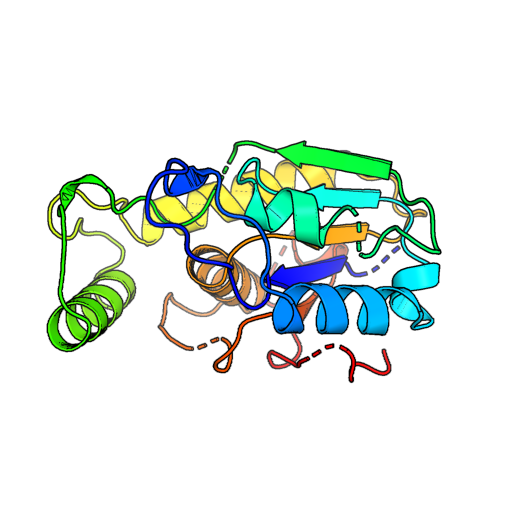89 C C . GLY A 1 219 ? 9.390 26.632 8.934 1.00 45.20 219 GLY A C 1
ATOM 1490 O O . GLY A 1 219 ? 10.071 25.643 9.235 1.00 45.96 219 GLY A O 1
#